Protein AF-A0A7V5YNS6-F1 (afdb_monomer_lite)

pLDDT: mean 94.98, std 5.4, range [63.78, 98.81]

Structure (mmCIF, N/CA/C/O backbone):
data_AF-A0A7V5YNS6-F1
#
_entry.id   AF-A0A7V5YNS6-F1
#
loop_
_atom_site.group_PDB
_atom_site.id
_atom_site.type_symbol
_atom_site.label_atom_id
_atom_site.label_alt_id
_atom_site.label_comp_id
_atom_site.label_asym_id
_atom_site.label_entity_id
_atom_site.label_seq_id
_atom_site.pdbx_PDB_ins_code
_atom_site.Cartn_x
_atom_site.Cartn_y
_atom_site.Cartn_z
_atom_site.occupancy
_atom_site.B_iso_or_equiv
_atom_site.auth_seq_id
_atom_site.auth_comp_id
_atom_site.auth_asym_id
_atom_site.auth_atom_id
_atom_site.pdbx_PDB_model_num
ATOM 1 N N . MET A 1 1 ? 11.627 4.889 -35.561 1.00 87.88 1 MET A N 1
ATOM 2 C CA . MET A 1 1 ? 11.974 3.465 -35.351 1.00 87.88 1 MET A CA 1
ATOM 3 C C . MET A 1 1 ? 12.149 3.116 -33.867 1.00 87.88 1 MET A C 1
ATOM 5 O O . MET A 1 1 ? 11.129 2.899 -33.231 1.00 87.88 1 MET A O 1
ATOM 9 N N . PHE A 1 2 ? 13.341 3.189 -33.247 1.00 95.69 2 PHE A N 1
ATOM 10 C CA . PHE A 1 2 ? 13.549 2.691 -31.862 1.00 95.69 2 PHE A CA 1
ATOM 11 C C . PHE A 1 2 ? 12.576 3.253 -30.805 1.00 95.69 2 PHE A C 1
ATOM 13 O O . PHE A 1 2 ? 12.028 2.520 -29.982 1.00 95.69 2 PHE A O 1
ATOM 20 N N . ARG A 1 3 ? 12.317 4.570 -30.823 1.00 97.25 3 ARG A N 1
ATOM 21 C CA . ARG A 1 3 ? 11.363 5.207 -29.896 1.00 97.25 3 ARG A CA 1
ATOM 22 C C . ARG A 1 3 ? 9.960 4.605 -30.023 1.00 97.25 3 ARG A C 1
ATOM 24 O O . ARG A 1 3 ? 9.328 4.326 -29.011 1.00 97.25 3 ARG A O 1
ATOM 31 N N . GLU A 1 4 ? 9.471 4.435 -31.246 1.00 97.06 4 GLU A N 1
ATOM 32 C CA . GLU A 1 4 ? 8.120 3.932 -31.521 1.00 97.06 4 GLU A CA 1
ATOM 33 C C . GLU A 1 4 ? 7.997 2.459 -31.150 1.00 97.06 4 GLU A C 1
ATOM 35 O O . GLU A 1 4 ? 7.010 2.078 -30.528 1.00 97.06 4 GLU A O 1
ATOM 40 N N . GLU A 1 5 ? 9.020 1.654 -31.441 1.00 97.81 5 GLU A N 1
ATOM 41 C CA . GLU A 1 5 ? 9.091 0.243 -31.047 1.00 97.81 5 GLU A CA 1
ATOM 42 C C . GLU A 1 5 ? 8.983 0.084 -29.529 1.00 97.81 5 GLU A C 1
ATOM 44 O O . GLU A 1 5 ? 8.144 -0.677 -29.045 1.00 97.81 5 GLU A O 1
ATOM 49 N N . VAL A 1 6 ? 9.752 0.873 -28.768 1.00 98.44 6 VAL A N 1
ATOM 50 C CA . VAL A 1 6 ? 9.681 0.890 -27.299 1.00 98.44 6 VAL A CA 1
ATOM 51 C C . VAL A 1 6 ? 8.279 1.259 -26.816 1.00 98.44 6 VAL A C 1
ATOM 53 O O . VAL A 1 6 ? 7.715 0.555 -25.979 1.00 98.44 6 VAL A O 1
ATOM 56 N N . LEU A 1 7 ? 7.692 2.347 -27.324 1.00 98.12 7 LEU A N 1
ATOM 57 C CA . LEU A 1 7 ? 6.370 2.797 -26.874 1.00 98.12 7 LEU A CA 1
ATOM 58 C C . LEU A 1 7 ? 5.267 1.792 -27.246 1.00 98.12 7 LEU A C 1
ATOM 60 O O . LEU A 1 7 ? 4.394 1.513 -26.421 1.00 98.12 7 LEU A O 1
ATOM 64 N N . ASN A 1 8 ? 5.324 1.211 -28.446 1.00 98.00 8 ASN A N 1
ATOM 65 C CA . ASN A 1 8 ? 4.375 0.197 -28.909 1.00 98.00 8 ASN A CA 1
ATOM 66 C C . ASN A 1 8 ? 4.503 -1.111 -28.126 1.00 98.00 8 ASN A C 1
ATOM 68 O O . ASN A 1 8 ? 3.486 -1.732 -27.820 1.00 98.00 8 ASN A O 1
ATOM 72 N N . PHE A 1 9 ? 5.719 -1.511 -27.751 1.00 98.44 9 PHE A N 1
ATOM 73 C CA . PHE A 1 9 ? 5.927 -2.661 -26.877 1.00 98.44 9 PHE A CA 1
ATOM 74 C C . PHE A 1 9 ? 5.383 -2.401 -25.467 1.00 98.44 9 PHE A C 1
ATOM 76 O O . PHE A 1 9 ? 4.620 -3.208 -24.941 1.00 98.44 9 PHE A O 1
ATOM 83 N N . VAL A 1 10 ? 5.688 -1.243 -24.869 1.00 98.25 10 VAL A N 1
ATOM 84 C CA . VAL A 1 10 ? 5.233 -0.904 -23.507 1.00 98.25 10 VAL A CA 1
ATOM 85 C C . VAL A 1 10 ? 3.706 -0.840 -23.405 1.00 98.25 10 VAL A C 1
ATOM 87 O O . VAL A 1 10 ? 3.155 -1.268 -22.391 1.00 98.25 10 VAL A O 1
ATOM 90 N N . LYS A 1 11 ? 2.998 -0.401 -24.457 1.00 98.12 11 LYS A N 1
ATOM 91 C CA . LYS A 1 11 ? 1.521 -0.460 -24.526 1.00 98.12 11 LYS A CA 1
ATOM 92 C C . LYS A 1 11 ? 0.955 -1.871 -24.324 1.00 98.12 11 LYS A C 1
ATOM 94 O O . LYS A 1 11 ? -0.161 -1.998 -23.829 1.00 98.12 11 LYS A O 1
ATOM 99 N N . LYS A 1 12 ? 1.713 -2.915 -24.676 1.00 98.06 12 LYS A N 1
ATOM 100 C CA . LYS A 1 12 ? 1.295 -4.321 -24.571 1.00 98.06 12 LYS A CA 1
ATOM 101 C C . LYS A 1 12 ? 1.525 -4.925 -23.183 1.00 98.06 12 LYS A C 1
ATOM 103 O O . LYS A 1 12 ? 1.014 -6.007 -22.919 1.00 98.06 12 LYS A O 1
ATOM 108 N N . ILE A 1 13 ? 2.268 -4.263 -22.287 1.00 98.31 13 ILE A N 1
ATOM 109 C CA . ILE A 1 13 ? 2.509 -4.782 -20.931 1.00 98.31 13 ILE A CA 1
ATOM 110 C C . ILE A 1 13 ? 1.178 -4.757 -20.167 1.00 98.31 13 ILE A C 1
ATOM 112 O O . ILE A 1 13 ? 0.628 -3.669 -19.992 1.00 98.31 13 ILE A O 1
ATOM 116 N N . PRO A 1 14 ? 0.638 -5.894 -19.695 1.00 98.12 14 PRO A N 1
ATOM 117 C CA . PRO A 1 14 ? -0.681 -5.932 -19.067 1.00 98.12 14 PRO A CA 1
ATOM 118 C C . PRO A 1 14 ? -0.686 -5.298 -17.668 1.00 98.12 14 PRO A C 1
ATOM 120 O O . PRO A 1 14 ? 0.346 -5.206 -17.001 1.00 98.12 14 PRO A O 1
ATOM 123 N N . LYS A 1 15 ? -1.873 -4.877 -17.205 1.00 97.38 15 LYS A N 1
ATOM 124 C CA . LYS A 1 15 ? -2.087 -4.420 -15.819 1.00 97.38 15 LYS A CA 1
ATOM 125 C C . LYS A 1 15 ? -1.633 -5.495 -14.832 1.00 97.38 15 LYS A C 1
ATOM 127 O O . LYS A 1 15 ? -1.853 -6.682 -15.061 1.00 97.38 15 LYS A O 1
ATOM 132 N N . GLY A 1 16 ? -1.022 -5.079 -13.727 1.00 96.50 16 GLY A N 1
ATOM 133 C CA . GLY A 1 16 ? -0.595 -6.012 -12.681 1.00 96.50 16 GLY A CA 1
ATOM 134 C C . GLY A 1 16 ? 0.722 -6.737 -12.981 1.00 96.50 16 GLY A C 1
ATOM 135 O O . GLY A 1 16 ? 1.159 -7.575 -12.190 1.00 96.50 16 GLY A O 1
ATOM 136 N N . LYS A 1 17 ? 1.363 -6.428 -14.116 1.00 97.19 17 LYS A N 1
ATOM 137 C CA . LYS A 1 17 ? 2.679 -6.938 -14.508 1.00 97.19 17 LYS A CA 1
ATOM 138 C C . LYS A 1 17 ? 3.644 -5.783 -14.717 1.00 97.19 17 LYS A C 1
ATOM 140 O O . LYS A 1 17 ? 3.254 -4.676 -15.085 1.00 97.19 17 LYS A O 1
ATOM 145 N N . VAL A 1 18 ? 4.917 -6.072 -14.496 1.00 97.75 18 VAL A N 1
ATOM 146 C CA . VAL A 1 18 ? 6.012 -5.141 -14.740 1.00 97.75 18 VAL A CA 1
ATOM 147 C C . VAL A 1 18 ? 7.099 -5.832 -15.543 1.00 97.75 18 VAL A C 1
ATOM 149 O O . VAL A 1 18 ? 7.270 -7.043 -15.433 1.00 97.75 18 VAL A O 1
ATOM 152 N N . LEU A 1 19 ? 7.827 -5.045 -16.326 1.00 97.75 19 LEU A N 1
ATOM 153 C CA . LEU A 1 19 ? 9.085 -5.447 -16.947 1.00 97.75 19 LEU A CA 1
ATOM 154 C C . LEU A 1 19 ? 10.171 -4.462 -16.542 1.00 97.75 19 LEU A C 1
ATOM 156 O O . LEU A 1 19 ? 9.908 -3.318 -16.177 1.00 97.75 19 LEU A O 1
ATOM 160 N N . THR A 1 20 ? 11.415 -4.883 -16.620 1.00 97.88 20 THR A N 1
ATOM 161 C CA . THR A 1 20 ? 12.565 -4.027 -16.392 1.00 97.88 20 THR A CA 1
ATOM 162 C C . THR A 1 20 ? 12.921 -3.265 -17.664 1.00 97.88 20 THR A C 1
ATOM 164 O O . THR A 1 20 ? 12.647 -3.709 -18.780 1.00 97.88 20 THR A O 1
ATOM 167 N N . TYR A 1 21 ? 13.618 -2.135 -17.531 1.00 97.62 21 TYR A N 1
ATOM 168 C CA . TYR A 1 21 ? 14.178 -1.440 -18.701 1.00 97.62 21 TYR A CA 1
ATOM 169 C C . TYR A 1 21 ? 15.070 -2.353 -19.563 1.00 97.62 21 TYR A C 1
ATOM 171 O O . TYR A 1 21 ? 15.147 -2.154 -20.772 1.00 97.62 21 TYR A O 1
ATOM 179 N N . LYS A 1 22 ? 15.735 -3.346 -18.952 1.00 97.50 22 LYS A N 1
ATOM 180 C CA . LYS A 1 22 ? 16.564 -4.340 -19.650 1.00 97.50 22 LYS A CA 1
ATOM 181 C C . LYS A 1 22 ? 15.716 -5.319 -20.458 1.00 97.50 22 LYS A C 1
ATOM 183 O O . LYS A 1 22 ? 16.021 -5.547 -21.621 1.00 97.50 22 LYS A O 1
ATOM 188 N N . GLU A 1 23 ? 14.643 -5.841 -19.871 1.00 98.19 23 GLU A N 1
ATOM 189 C CA . GLU A 1 23 ? 13.720 -6.754 -20.558 1.00 98.19 23 GLU A CA 1
ATOM 190 C C . GLU A 1 23 ? 13.003 -6.062 -21.716 1.00 98.19 23 GLU A C 1
ATOM 192 O O . GLU A 1 23 ? 12.918 -6.629 -22.798 1.00 98.19 23 GLU A O 1
ATOM 197 N N . VAL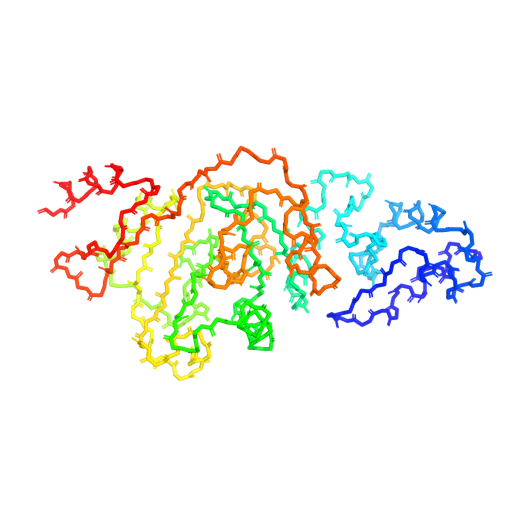 A 1 24 ? 12.570 -4.808 -21.537 1.00 98.44 24 VAL A N 1
ATOM 198 C CA . VAL A 1 24 ? 11.995 -4.018 -22.638 1.00 98.44 24 VAL A CA 1
ATOM 199 C C . VAL A 1 24 ? 13.018 -3.822 -23.756 1.00 98.44 24 VAL A C 1
ATOM 201 O O . VAL A 1 24 ? 12.683 -4.013 -24.918 1.00 98.44 24 VAL A O 1
ATOM 204 N N . ALA A 1 25 ? 14.265 -3.475 -23.421 1.00 98.38 25 ALA A N 1
ATOM 205 C CA . ALA A 1 25 ? 15.324 -3.281 -24.411 1.00 98.38 25 ALA A CA 1
ATOM 206 C C . ALA A 1 25 ? 15.629 -4.570 -25.195 1.00 98.38 25 ALA A C 1
ATOM 208 O O . ALA A 1 25 ? 15.779 -4.527 -26.414 1.00 98.38 25 ALA A O 1
ATOM 209 N N . ALA A 1 26 ? 15.678 -5.715 -24.511 1.00 98.25 26 ALA A N 1
ATOM 210 C CA . ALA A 1 26 ? 15.853 -7.019 -25.143 1.00 98.25 26 ALA A CA 1
ATOM 211 C C . ALA A 1 26 ? 14.665 -7.385 -26.047 1.00 98.25 26 ALA A C 1
ATOM 213 O O . ALA A 1 26 ? 14.874 -7.829 -27.172 1.00 98.25 26 ALA A O 1
ATOM 214 N N . ALA A 1 27 ? 13.433 -7.134 -25.598 1.00 97.88 27 ALA A N 1
ATOM 215 C CA . ALA A 1 27 ? 12.223 -7.457 -26.351 1.00 97.88 27 ALA A CA 1
ATOM 216 C C . ALA A 1 27 ? 12.053 -6.634 -27.641 1.00 97.88 27 ALA A C 1
ATOM 218 O O . ALA A 1 27 ? 11.393 -7.092 -28.568 1.00 97.88 27 ALA A O 1
ATOM 219 N N . VAL A 1 28 ? 12.665 -5.446 -27.720 1.00 97.75 28 VAL A N 1
ATOM 220 C CA . VAL A 1 28 ? 12.722 -4.632 -28.951 1.00 97.75 28 VAL A CA 1
ATOM 221 C C . VAL A 1 28 ? 14.008 -4.861 -29.761 1.00 97.75 28 VAL A C 1
ATOM 223 O O . VAL A 1 28 ? 14.386 -4.029 -30.578 1.00 97.75 28 VAL A O 1
ATOM 226 N N . GLY A 1 29 ? 14.735 -5.956 -29.512 1.00 97.50 29 GLY A N 1
ATOM 227 C CA . GLY A 1 29 ? 15.923 -6.339 -30.290 1.00 97.50 29 GLY A CA 1
ATOM 228 C C . GLY A 1 29 ? 17.198 -5.548 -29.974 1.00 97.50 29 GLY A C 1
ATOM 229 O O . GLY A 1 29 ? 18.196 -5.685 -30.672 1.00 97.50 29 GLY A O 1
ATOM 230 N N . SER A 1 30 ? 17.205 -4.733 -28.915 1.00 97.12 30 SER A N 1
ATOM 231 C CA . SER A 1 30 ? 18.333 -3.867 -28.546 1.00 97.12 30 SER A CA 1
ATOM 232 C C . SER A 1 30 ? 18.740 -4.052 -27.074 1.00 97.12 30 SER A C 1
ATOM 234 O O . SER A 1 30 ? 18.644 -3.113 -26.280 1.00 97.12 30 SER A O 1
ATOM 236 N N . PRO A 1 31 ? 19.234 -5.233 -26.655 1.00 96.06 31 PRO A N 1
ATOM 237 C CA . PRO A 1 31 ? 19.425 -5.592 -25.239 1.00 96.06 31 PRO A CA 1
ATOM 238 C C . PRO A 1 31 ? 20.361 -4.656 -24.453 1.00 96.06 31 PRO A C 1
ATOM 240 O O . PRO A 1 31 ? 20.226 -4.502 -23.237 1.00 96.06 31 PRO A O 1
ATOM 243 N N . ARG A 1 32 ? 21.294 -3.975 -25.131 1.00 97.00 32 ARG A N 1
ATOM 244 C CA . ARG A 1 32 ? 22.214 -3.001 -24.510 1.00 97.00 32 ARG A CA 1
ATOM 245 C C . ARG A 1 32 ? 21.610 -1.594 -24.359 1.00 97.00 32 ARG A C 1
ATOM 247 O O . ARG A 1 32 ? 22.192 -0.751 -23.682 1.00 97.00 32 ARG A O 1
ATOM 254 N N . ALA A 1 33 ? 20.426 -1.336 -24.918 1.00 97.44 33 ALA A N 1
ATOM 255 C CA . ALA A 1 33 ? 19.810 -0.010 -24.998 1.00 97.44 33 ALA A CA 1
ATOM 256 C C . ALA A 1 33 ? 18.896 0.351 -23.805 1.00 97.44 33 ALA A C 1
ATOM 258 O O . ALA A 1 33 ? 18.092 1.277 -23.900 1.00 97.44 33 ALA A O 1
ATOM 259 N N . TYR A 1 34 ? 19.011 -0.312 -22.648 1.00 96.62 34 TYR A N 1
ATOM 260 C CA . TYR A 1 34 ? 18.128 -0.080 -21.487 1.00 96.62 34 TYR A CA 1
ATOM 261 C C . TYR A 1 34 ? 18.148 1.368 -20.956 1.00 96.62 34 TYR A C 1
ATOM 263 O O . TYR A 1 34 ? 17.127 1.871 -20.483 1.00 96.62 34 TYR A O 1
ATOM 271 N N . ARG A 1 35 ? 19.277 2.087 -21.076 1.00 96.19 35 ARG A N 1
ATOM 272 C CA . ARG A 1 35 ? 19.341 3.530 -20.761 1.00 96.19 35 ARG A CA 1
ATOM 273 C C . ARG A 1 35 ? 18.578 4.376 -21.786 1.00 96.19 35 ARG A C 1
ATOM 275 O O . ARG A 1 35 ? 17.924 5.345 -21.406 1.00 96.19 35 ARG A O 1
ATOM 282 N N . ALA A 1 36 ? 18.623 3.997 -23.064 1.00 97.56 36 ALA A N 1
ATOM 283 C CA . ALA A 1 36 ? 17.861 4.661 -24.117 1.00 97.56 36 ALA A CA 1
ATOM 284 C C . ALA A 1 36 ? 16.353 4.420 -23.945 1.00 97.56 36 ALA A C 1
ATOM 286 O O . ALA A 1 36 ? 15.584 5.373 -24.040 1.00 97.56 36 ALA A O 1
ATOM 287 N N . VAL A 1 37 ? 15.934 3.201 -23.570 1.00 97.94 37 VAL A N 1
ATOM 288 C CA . VAL A 1 37 ? 14.544 2.908 -23.164 1.00 97.94 37 VAL A CA 1
ATOM 289 C C . VAL A 1 37 ? 14.117 3.831 -22.021 1.00 97.94 37 VAL A C 1
ATOM 291 O O . VAL A 1 37 ? 13.073 4.476 -22.106 1.00 97.94 37 VAL A O 1
ATOM 294 N N . ALA A 1 38 ? 14.934 3.959 -20.969 1.00 96.00 38 ALA A N 1
ATOM 295 C CA . ALA A 1 38 ? 14.623 4.849 -19.851 1.00 96.00 38 ALA A CA 1
ATOM 296 C C . ALA A 1 38 ? 14.449 6.313 -20.298 1.00 96.00 38 ALA A C 1
ATOM 298 O O . ALA A 1 38 ? 13.497 6.966 -19.869 1.00 96.00 38 ALA A O 1
ATOM 299 N N . ARG A 1 39 ? 15.305 6.813 -21.204 1.00 96.38 39 ARG A N 1
ATOM 300 C CA . ARG A 1 39 ? 15.188 8.163 -21.786 1.00 96.38 39 ARG A CA 1
ATOM 301 C C . ARG A 1 39 ? 13.916 8.329 -22.622 1.00 96.38 39 ARG A C 1
ATOM 303 O O . ARG A 1 39 ? 13.234 9.340 -22.470 1.00 96.38 39 ARG A O 1
ATOM 310 N N . VAL A 1 40 ? 13.569 7.342 -23.453 1.00 97.25 40 VAL A N 1
ATOM 311 C CA . VAL A 1 40 ? 12.325 7.341 -24.244 1.00 97.25 40 VAL A CA 1
ATOM 312 C C . VAL A 1 40 ? 11.108 7.466 -23.329 1.00 97.25 40 VAL A C 1
ATOM 314 O O . VAL A 1 40 ? 10.265 8.336 -23.546 1.00 97.25 40 VAL A O 1
ATOM 317 N N . LEU A 1 41 ? 11.038 6.649 -22.273 1.00 96.56 41 LEU A N 1
ATOM 318 C CA . LEU A 1 41 ? 9.905 6.655 -21.342 1.00 96.56 41 LEU A CA 1
ATOM 319 C C . LEU A 1 41 ? 9.867 7.912 -20.464 1.00 96.56 41 LEU A C 1
ATOM 321 O O . LEU A 1 41 ? 8.780 8.383 -20.134 1.00 96.56 41 LEU A O 1
ATOM 325 N N . ALA A 1 42 ? 11.023 8.485 -20.119 1.00 95.06 42 ALA A N 1
ATOM 326 C CA . ALA A 1 42 ? 11.114 9.745 -19.380 1.00 95.06 42 ALA A CA 1
ATOM 327 C C . ALA A 1 42 ? 10.569 10.942 -20.180 1.00 95.06 42 ALA A C 1
ATOM 329 O O . ALA A 1 42 ? 9.991 11.853 -19.597 1.00 95.06 42 ALA A O 1
ATOM 330 N N . GLN A 1 43 ? 10.728 10.925 -21.505 1.00 94.44 43 GLN A N 1
ATOM 331 C CA . GLN A 1 43 ? 10.262 11.976 -22.418 1.00 94.44 43 GLN A CA 1
ATOM 332 C C . GLN A 1 43 ? 8.873 11.695 -23.011 1.00 94.44 43 GLN A C 1
ATOM 334 O O . GLN A 1 43 ? 8.410 12.439 -23.881 1.00 94.44 43 GLN A O 1
ATOM 339 N N . ASN A 1 44 ? 8.224 10.596 -22.623 1.00 93.88 44 ASN A N 1
ATOM 340 C CA . ASN A 1 44 ? 6.915 10.248 -23.148 1.00 93.88 44 ASN A CA 1
ATOM 341 C C . ASN A 1 44 ? 5.811 11.065 -22.460 1.00 93.88 44 ASN A C 1
ATOM 343 O O . ASN A 1 44 ? 5.686 11.042 -21.237 1.00 93.88 44 ASN A O 1
ATOM 347 N N . LYS A 1 45 ? 4.984 11.737 -23.268 1.00 91.81 45 LYS A N 1
ATOM 348 C CA . LYS A 1 45 ? 3.805 12.493 -22.817 1.00 91.81 45 LYS A CA 1
ATOM 349 C C . LYS A 1 45 ? 2.483 11.760 -23.089 1.00 91.81 45 LYS A C 1
ATOM 351 O O . LYS A 1 45 ? 1.456 12.170 -22.560 1.00 91.81 45 LYS A O 1
ATOM 356 N N . ASP A 1 46 ? 2.495 10.680 -23.877 1.00 93.94 46 ASP A N 1
ATOM 357 C CA . ASP A 1 46 ? 1.289 9.901 -24.176 1.00 93.94 46 ASP A CA 1
ATOM 358 C C . ASP A 1 46 ? 0.887 9.045 -22.967 1.00 93.94 46 ASP A C 1
ATOM 360 O O . ASP A 1 46 ? 1.538 8.043 -22.659 1.00 93.94 46 ASP A O 1
ATOM 364 N N . LEU A 1 47 ? -0.204 9.431 -22.299 1.00 89.69 47 LEU A N 1
ATOM 365 C CA . LEU A 1 47 ? -0.738 8.749 -21.115 1.00 89.69 47 LEU A CA 1
ATOM 366 C C . LEU A 1 47 ? -1.288 7.345 -21.409 1.00 89.69 47 LEU A C 1
ATOM 368 O O . LEU A 1 47 ? -1.472 6.560 -20.480 1.00 89.69 47 LEU A O 1
ATOM 372 N N . ARG A 1 48 ? -1.527 6.999 -22.682 1.00 93.81 48 ARG A N 1
ATOM 373 C CA . ARG A 1 48 ? -1.955 5.648 -23.088 1.00 93.81 48 ARG A CA 1
ATOM 374 C C . ARG A 1 48 ? -0.815 4.637 -23.001 1.00 93.81 48 ARG A C 1
ATOM 376 O O . ARG A 1 48 ? -1.067 3.436 -22.971 1.00 93.81 48 ARG A O 1
ATOM 383 N N . VAL A 1 49 ? 0.436 5.102 -22.976 1.00 97.19 49 VAL A N 1
ATOM 384 C CA . VAL A 1 49 ? 1.606 4.244 -22.770 1.00 97.19 49 VAL A CA 1
ATOM 385 C C . VAL A 1 49 ? 1.814 4.070 -21.259 1.00 97.19 49 VAL A C 1
ATOM 387 O O . VAL A 1 49 ? 2.123 5.048 -20.573 1.00 97.19 49 VAL A O 1
ATOM 390 N N . PRO A 1 50 ? 1.693 2.850 -20.707 1.00 97.38 50 PRO A N 1
ATOM 391 C CA . PRO A 1 50 ? 1.789 2.606 -19.270 1.00 97.38 50 PRO A CA 1
ATOM 392 C C . PRO A 1 50 ? 3.252 2.582 -18.794 1.00 97.38 50 PRO A C 1
ATOM 394 O O . PRO A 1 50 ? 3.760 1.568 -18.315 1.00 97.38 50 PRO A O 1
ATOM 397 N N . CYS A 1 51 ? 3.956 3.714 -18.911 1.00 97.12 51 CYS A N 1
ATOM 398 C CA . CYS A 1 51 ? 5.373 3.841 -18.547 1.00 97.12 51 CYS A CA 1
ATOM 399 C C . CYS A 1 51 ? 5.657 3.459 -17.082 1.00 97.12 51 CYS A C 1
ATOM 401 O O . CYS A 1 51 ? 6.793 3.125 -16.737 1.00 97.12 51 CYS A O 1
ATOM 403 N N . HIS A 1 52 ? 4.649 3.515 -16.201 1.00 97.56 52 HIS A N 1
ATOM 404 C CA . HIS A 1 52 ? 4.777 3.105 -14.803 1.00 97.56 52 HIS A CA 1
ATOM 405 C C . HIS A 1 52 ? 5.055 1.605 -14.641 1.00 97.56 52 HIS A C 1
ATOM 407 O O . HIS A 1 52 ? 5.678 1.233 -13.652 1.00 97.56 52 HIS A O 1
ATOM 413 N N . ARG A 1 53 ? 4.694 0.765 -15.623 1.00 98.12 53 ARG A N 1
ATOM 414 C CA . ARG A 1 53 ? 4.935 -0.691 -15.610 1.00 98.12 53 ARG A CA 1
ATOM 415 C C . ARG A 1 53 ? 6.369 -1.093 -15.964 1.00 98.12 53 ARG A C 1
ATOM 417 O O . ARG A 1 53 ? 6.700 -2.271 -15.890 1.00 98.12 53 ARG A O 1
ATOM 424 N N . VAL A 1 54 ? 7.232 -0.143 -16.334 1.00 97.88 54 VAL A N 1
ATOM 425 C CA . VAL A 1 54 ? 8.649 -0.417 -16.616 1.00 97.88 54 VAL A CA 1
ATOM 426 C C . VAL A 1 54 ? 9.514 0.026 -15.442 1.00 97.88 54 VAL A C 1
ATOM 428 O O . VAL A 1 54 ? 9.573 1.216 -15.143 1.00 97.88 54 VAL A O 1
ATOM 431 N N . VAL A 1 55 ? 10.192 -0.895 -14.763 1.00 97.25 55 VAL A N 1
ATOM 432 C CA . VAL A 1 55 ? 10.939 -0.643 -13.515 1.00 97.25 55 VAL A CA 1
ATOM 433 C C . VAL A 1 55 ? 12.436 -0.936 -13.663 1.00 97.25 55 VAL A C 1
ATOM 435 O O . VAL A 1 55 ? 12.916 -1.368 -14.712 1.00 97.25 55 VAL A O 1
ATOM 438 N N . ARG A 1 56 ? 13.228 -0.652 -12.626 1.00 96.69 56 ARG A N 1
ATOM 439 C CA . ARG A 1 56 ? 14.644 -1.043 -12.603 1.00 96.69 56 ARG A CA 1
ATOM 440 C C . ARG A 1 56 ? 14.786 -2.542 -12.338 1.00 96.69 56 ARG A C 1
ATOM 442 O O . ARG A 1 56 ? 13.932 -3.147 -11.702 1.00 96.69 56 ARG A O 1
ATOM 449 N N . SER A 1 57 ? 15.904 -3.125 -12.771 1.00 95.94 57 SER A N 1
ATOM 450 C CA . SER A 1 57 ? 16.205 -4.549 -12.551 1.00 95.94 57 SER A CA 1
ATOM 451 C C . SER A 1 57 ? 16.514 -4.917 -11.098 1.00 95.94 57 SER A C 1
ATOM 453 O O . SER A 1 57 ? 16.593 -6.092 -10.779 1.00 95.94 57 SER A O 1
ATOM 455 N N . ASP A 1 58 ? 16.710 -3.931 -10.223 1.00 95.00 58 ASP A N 1
ATOM 456 C CA . ASP A 1 58 ? 16.866 -4.107 -8.774 1.00 95.00 58 ASP A CA 1
ATOM 457 C C . ASP A 1 58 ? 15.548 -3.884 -8.006 1.00 95.00 58 ASP A C 1
ATOM 459 O O . ASP A 1 58 ? 15.577 -3.675 -6.787 1.00 95.00 58 ASP A O 1
ATOM 463 N N . PHE A 1 59 ? 14.420 -3.878 -8.732 1.00 95.25 59 PHE A N 1
ATOM 464 C CA . PHE A 1 59 ? 13.044 -3.678 -8.258 1.00 95.25 59 PHE A CA 1
ATOM 465 C C . PHE A 1 59 ? 12.778 -2.327 -7.583 1.00 95.25 59 PHE A C 1
ATOM 467 O O . PHE A 1 59 ? 11.703 -2.107 -7.022 1.00 95.25 59 PHE A O 1
ATOM 474 N N . LEU A 1 60 ? 13.727 -1.390 -7.671 1.00 95.75 60 LEU A N 1
ATOM 475 C CA . LEU A 1 60 ? 13.529 -0.026 -7.207 1.00 95.75 60 LEU A CA 1
ATOM 476 C C . LEU A 1 60 ? 12.644 0.741 -8.200 1.00 95.75 60 LEU A C 1
ATOM 478 O O . LEU A 1 60 ? 12.895 0.782 -9.413 1.00 95.75 60 LEU A O 1
ATOM 482 N N . ILE A 1 61 ? 11.618 1.395 -7.672 1.00 96.19 61 ILE A N 1
ATOM 483 C CA . ILE A 1 61 ? 10.763 2.310 -8.415 1.00 96.19 61 ILE A CA 1
ATOM 484 C C . ILE A 1 61 ? 11.533 3.619 -8.593 1.00 96.19 61 ILE A C 1
ATOM 486 O O . ILE A 1 61 ? 11.701 4.404 -7.667 1.00 96.19 61 ILE A O 1
ATOM 490 N N . ALA A 1 62 ? 12.042 3.827 -9.805 1.00 89.88 62 ALA A N 1
ATOM 491 C CA . ALA A 1 62 ? 12.724 5.058 -10.191 1.00 89.88 62 ALA A CA 1
ATOM 492 C C . ALA A 1 62 ? 11.739 6.165 -10.598 1.00 89.88 62 ALA A C 1
ATOM 494 O O . ALA A 1 62 ? 10.522 5.978 -10.574 1.00 89.88 62 ALA A O 1
ATOM 495 N N . GLY A 1 63 ? 12.295 7.291 -11.054 1.00 91.81 63 GLY A N 1
ATOM 496 C CA . GLY A 1 63 ? 11.538 8.443 -11.532 1.00 91.81 63 GLY A CA 1
ATOM 497 C C . GLY A 1 63 ? 10.462 8.131 -12.578 1.00 91.81 63 GLY A C 1
ATOM 498 O O . GLY A 1 63 ? 10.462 7.099 -13.262 1.00 91.81 63 GLY A O 1
ATOM 499 N N . TYR A 1 64 ? 9.540 9.076 -12.702 1.00 93.69 64 TYR A N 1
ATOM 500 C CA . TYR A 1 64 ? 8.356 8.993 -13.540 1.00 93.69 64 TYR A CA 1
ATOM 501 C C . TYR A 1 64 ? 8.113 10.321 -14.254 1.00 93.69 64 TYR A C 1
ATOM 503 O O . TYR A 1 64 ? 8.412 11.378 -13.707 1.00 93.69 64 TYR A O 1
ATOM 511 N N . LYS A 1 65 ? 7.608 10.268 -15.495 1.00 90.38 65 LYS A N 1
ATOM 512 C CA . LYS A 1 65 ? 7.347 11.459 -16.330 1.00 90.38 65 LYS A CA 1
ATOM 513 C C . LYS A 1 65 ? 8.528 12.451 -16.370 1.00 90.38 65 LYS A C 1
ATOM 515 O O . LYS A 1 65 ? 8.341 13.659 -16.303 1.00 90.38 65 LYS A O 1
ATOM 520 N N . GLY A 1 66 ? 9.755 11.928 -16.413 1.00 88.94 66 GLY A N 1
ATOM 521 C CA . GLY A 1 66 ? 10.976 12.735 -16.479 1.00 88.94 66 GLY A CA 1
ATOM 522 C C . GLY A 1 66 ? 11.500 13.276 -15.146 1.00 88.94 66 GLY A C 1
ATOM 523 O O . GLY A 1 66 ? 12.572 13.871 -15.144 1.00 88.94 66 GLY A O 1
ATOM 524 N N . SER A 1 67 ? 10.826 13.031 -14.016 1.00 92.19 67 SER A N 1
ATOM 525 C CA . SER A 1 67 ? 11.255 13.510 -12.694 1.00 92.19 67 SER A CA 1
ATOM 526 C C . SER A 1 67 ? 11.439 12.374 -11.686 1.00 92.19 67 SER A C 1
ATOM 528 O O . SER A 1 67 ? 10.622 11.454 -11.600 1.00 92.19 67 SER A O 1
ATOM 530 N N . ARG A 1 68 ? 12.517 12.434 -10.892 1.00 90.31 68 ARG A N 1
ATOM 531 C CA . ARG A 1 68 ? 12.748 11.497 -9.776 1.00 90.31 68 ARG A CA 1
ATOM 532 C C . ARG A 1 68 ? 11.733 11.694 -8.648 1.00 90.31 68 ARG A C 1
ATOM 534 O O . ARG A 1 68 ? 11.256 10.702 -8.109 1.00 90.31 68 ARG A O 1
ATOM 541 N N . GLU A 1 69 ? 11.304 12.933 -8.417 1.00 91.00 69 GLU A N 1
ATOM 542 C CA . GLU A 1 69 ? 10.315 13.308 -7.394 1.00 91.00 69 GLU A CA 1
ATOM 543 C C . GLU A 1 69 ? 8.925 12.703 -7.629 1.00 91.00 69 GLU A C 1
ATOM 545 O O . GLU A 1 69 ? 8.092 12.684 -6.731 1.00 91.00 69 GLU A O 1
ATOM 550 N N . LEU A 1 70 ? 8.651 12.190 -8.833 1.00 93.88 70 LEU A N 1
ATOM 551 C CA . LEU A 1 70 ? 7.370 11.570 -9.180 1.00 93.88 70 LEU A CA 1
ATOM 552 C C . LEU A 1 70 ? 7.390 10.037 -9.068 1.00 93.88 70 LEU A C 1
ATOM 554 O O . LEU A 1 70 ? 6.432 9.379 -9.483 1.00 93.88 70 LEU A O 1
ATOM 558 N N . ALA A 1 71 ? 8.447 9.445 -8.499 1.00 95.12 71 ALA A N 1
ATOM 559 C CA . ALA A 1 71 ? 8.519 8.001 -8.255 1.00 95.12 71 ALA A CA 1
ATOM 560 C C . ALA A 1 71 ? 7.326 7.486 -7.424 1.00 95.12 71 ALA A C 1
ATOM 562 O O . ALA A 1 71 ? 6.799 6.406 -7.702 1.00 95.12 71 ALA A O 1
ATOM 563 N N . TRP A 1 72 ? 6.822 8.285 -6.477 1.00 95.31 72 TRP A N 1
ATOM 564 C CA . TRP A 1 72 ? 5.639 7.937 -5.684 1.00 95.31 72 TRP A CA 1
ATOM 565 C C . TRP A 1 72 ? 4.360 7.807 -6.522 1.00 95.31 72 TRP A C 1
ATOM 567 O O . TRP A 1 72 ? 3.551 6.920 -6.263 1.00 95.31 72 TRP A O 1
ATOM 577 N N . GLN A 1 73 ? 4.181 8.621 -7.570 1.00 96.38 73 GLN A N 1
ATOM 578 C CA . GLN A 1 73 ? 3.017 8.502 -8.461 1.00 96.38 73 GLN A CA 1
ATOM 579 C C . GLN A 1 73 ? 3.061 7.187 -9.233 1.00 96.38 73 GLN A C 1
ATOM 581 O O . GLN A 1 73 ? 2.045 6.517 -9.410 1.00 96.38 73 GLN A O 1
ATOM 586 N N . LYS A 1 74 ? 4.258 6.795 -9.676 1.00 97.19 74 LYS A N 1
ATOM 587 C CA . LYS A 1 74 ? 4.481 5.503 -10.322 1.00 97.19 74 LYS A CA 1
ATOM 588 C C . LYS A 1 74 ? 4.171 4.349 -9.375 1.00 97.19 74 LYS A C 1
ATOM 590 O O . LYS A 1 74 ? 3.482 3.418 -9.784 1.00 97.19 74 LYS A O 1
ATOM 595 N N . ALA A 1 75 ? 4.605 4.434 -8.118 1.00 97.81 75 ALA A N 1
ATOM 596 C CA . ALA A 1 75 ? 4.251 3.455 -7.097 1.00 97.81 75 ALA A CA 1
ATOM 597 C C . ALA A 1 75 ? 2.739 3.390 -6.847 1.00 97.81 75 ALA A C 1
ATOM 599 O O . ALA A 1 75 ? 2.189 2.293 -6.811 1.00 97.81 75 ALA A O 1
ATOM 600 N N . ALA A 1 76 ? 2.050 4.531 -6.770 1.00 98.31 76 ALA A N 1
ATOM 601 C CA . ALA A 1 76 ? 0.600 4.576 -6.598 1.00 98.31 76 ALA A CA 1
ATOM 602 C C . ALA A 1 76 ? -0.146 3.850 -7.730 1.00 98.31 76 ALA A C 1
ATOM 604 O O . ALA A 1 76 ? -1.057 3.063 -7.480 1.00 98.31 76 ALA A O 1
ATOM 605 N N . LEU A 1 77 ? 0.264 4.073 -8.984 1.00 98.25 77 LEU A N 1
ATOM 606 C CA . LEU A 1 77 ? -0.327 3.397 -10.142 1.00 98.25 77 LEU A CA 1
ATOM 607 C C . LEU A 1 77 ? -0.063 1.884 -10.119 1.00 98.25 77 LEU A C 1
ATOM 609 O O . LEU A 1 77 ? -0.950 1.104 -10.454 1.00 98.25 77 LEU A O 1
ATOM 613 N N . LEU A 1 78 ? 1.129 1.460 -9.689 1.00 98.62 78 LEU A N 1
ATOM 614 C CA . LEU A 1 78 ? 1.461 0.041 -9.526 1.00 98.62 78 LEU A CA 1
ATOM 615 C C . LEU A 1 78 ? 0.644 -0.605 -8.396 1.00 98.62 78 LEU A C 1
ATOM 617 O O . LEU A 1 78 ? 0.103 -1.692 -8.583 1.00 98.62 78 LEU A O 1
ATOM 621 N N . LEU A 1 79 ? 0.477 0.079 -7.261 1.00 98.69 79 LEU A N 1
ATOM 622 C CA . LEU A 1 79 ? -0.381 -0.360 -6.155 1.00 98.69 79 LEU A CA 1
ATOM 623 C C . LEU A 1 79 ? -1.841 -0.513 -6.597 1.00 98.69 79 LEU A C 1
ATOM 625 O O . LEU A 1 79 ? -2.467 -1.532 -6.297 1.00 98.69 79 LEU A O 1
ATOM 629 N N . LYS A 1 80 ? -2.356 0.450 -7.373 1.00 98.44 80 LYS A N 1
ATOM 630 C CA . LYS A 1 80 ? -3.704 0.404 -7.965 1.00 98.44 80 LYS A CA 1
ATOM 631 C C . LYS A 1 80 ? -3.895 -0.796 -8.888 1.00 98.44 80 LYS A C 1
ATOM 633 O O . LYS A 1 80 ? -4.969 -1.386 -8.940 1.00 98.44 80 LYS A O 1
ATOM 638 N N . GLU A 1 81 ? -2.843 -1.181 -9.603 1.00 98.38 81 GLU A N 1
ATOM 639 C CA . GLU A 1 81 ? -2.823 -2.377 -10.448 1.00 98.38 81 GLU A CA 1
ATOM 640 C C . GLU A 1 81 ? -2.576 -3.679 -9.667 1.00 98.38 81 GLU A C 1
ATOM 642 O O . GLU A 1 81 ? -2.488 -4.754 -10.260 1.00 98.38 81 GLU A O 1
ATOM 647 N N . GLY A 1 82 ? -2.494 -3.605 -8.336 1.00 98.31 82 GLY A N 1
ATOM 648 C CA . GLY A 1 82 ? -2.345 -4.751 -7.452 1.00 98.31 82 GLY A CA 1
ATOM 649 C C . GLY A 1 82 ? -0.906 -5.233 -7.288 1.00 98.31 82 GLY A C 1
ATOM 650 O O . GLY A 1 82 ? -0.702 -6.370 -6.876 1.00 98.31 82 GLY A O 1
ATOM 651 N N . LEU A 1 83 ? 0.111 -4.438 -7.613 1.00 98.62 83 LEU A N 1
ATOM 652 C CA . LEU A 1 83 ? 1.487 -4.774 -7.242 1.00 98.62 83 LEU A CA 1
ATOM 653 C C . LEU A 1 83 ? 1.707 -4.478 -5.755 1.00 98.62 83 LEU A C 1
ATOM 655 O O . LEU A 1 83 ? 0.988 -3.687 -5.148 1.00 98.62 83 LEU A O 1
ATOM 659 N N . LEU A 1 84 ? 2.714 -5.128 -5.177 1.00 98.69 84 LEU A N 1
ATOM 660 C CA . LEU A 1 84 ? 3.144 -4.895 -3.804 1.00 98.69 84 LEU A CA 1
ATOM 661 C C . LEU A 1 84 ? 4.342 -3.955 -3.789 1.00 98.69 84 LEU A C 1
ATOM 663 O O . LEU A 1 84 ? 5.277 -4.140 -4.573 1.00 98.69 84 LEU A O 1
ATOM 667 N N . VAL A 1 85 ? 4.318 -2.973 -2.893 1.00 98.38 85 VAL A N 1
ATOM 668 C CA . VAL A 1 85 ? 5.388 -1.980 -2.764 1.00 98.38 85 VAL A CA 1
ATOM 669 C C . VAL A 1 85 ? 5.803 -1.870 -1.308 1.00 98.38 85 VAL A C 1
ATOM 671 O O . VAL A 1 85 ? 4.972 -1.607 -0.448 1.00 98.38 85 VAL A O 1
ATOM 674 N N . VAL A 1 86 ? 7.090 -2.030 -1.025 1.00 97.25 86 VAL A N 1
ATOM 675 C CA . VAL A 1 86 ? 7.661 -1.592 0.248 1.00 97.25 86 VAL A CA 1
ATOM 676 C C . VAL A 1 86 ? 7.994 -0.111 0.147 1.00 97.25 86 VAL A C 1
ATOM 678 O O . VAL A 1 86 ? 8.725 0.293 -0.759 1.00 97.25 86 VAL A O 1
ATOM 681 N N . ALA A 1 87 ? 7.469 0.681 1.076 1.00 93.88 87 ALA A N 1
ATOM 682 C CA . ALA A 1 87 ? 7.733 2.112 1.177 1.00 93.88 87 ALA A CA 1
ATOM 683 C C . ALA A 1 87 ? 7.740 2.557 2.645 1.00 93.88 87 ALA A C 1
ATOM 685 O O . ALA A 1 87 ? 7.131 1.909 3.504 1.00 93.88 87 ALA A O 1
ATOM 686 N N . ASP A 1 88 ? 8.399 3.678 2.926 1.00 89.88 88 ASP A N 1
ATOM 687 C CA . ASP A 1 88 ? 8.262 4.348 4.218 1.00 89.88 88 ASP A CA 1
ATOM 688 C C . ASP A 1 88 ? 6.805 4.803 4.425 1.00 89.88 88 ASP A C 1
ATOM 690 O O . ASP A 1 88 ? 6.104 5.160 3.473 1.00 89.88 88 ASP A O 1
ATOM 694 N N . THR A 1 89 ? 6.343 4.786 5.677 1.00 88.31 89 THR A N 1
ATOM 695 C CA . THR A 1 89 ? 5.071 5.413 6.069 1.00 88.31 89 THR A CA 1
ATOM 696 C C . THR A 1 89 ? 5.329 6.549 7.054 1.00 88.31 89 THR A C 1
ATOM 698 O O . THR A 1 89 ? 6.472 6.838 7.391 1.00 88.31 89 THR A O 1
ATOM 701 N N . ASP A 1 90 ? 4.274 7.179 7.563 1.00 85.19 90 ASP A N 1
ATOM 702 C CA . ASP A 1 90 ? 4.367 8.099 8.699 1.00 85.19 90 ASP A CA 1
ATOM 703 C C . ASP A 1 90 ? 4.647 7.388 10.039 1.00 85.19 90 ASP A C 1
ATOM 705 O O . ASP A 1 90 ? 4.740 8.047 11.068 1.00 85.19 90 ASP A O 1
ATOM 709 N N . THR A 1 91 ? 4.783 6.058 10.036 1.00 87.50 91 THR A N 1
ATOM 710 C CA . THR A 1 91 ? 5.197 5.220 11.173 1.00 87.50 91 THR A CA 1
ATOM 711 C C . THR A 1 91 ? 6.377 4.329 10.748 1.00 87.50 91 THR A C 1
ATOM 713 O O . THR A 1 91 ? 7.368 4.821 10.218 1.00 87.50 91 THR A O 1
ATOM 716 N N . LEU A 1 92 ? 6.250 3.008 10.884 1.00 88.69 92 LEU A N 1
ATOM 717 C CA . LEU A 1 92 ? 7.217 2.036 10.380 1.00 88.69 92 LEU A CA 1
ATOM 718 C C . LEU A 1 92 ? 7.098 1.841 8.856 1.00 88.69 92 LEU A C 1
ATOM 720 O O . LEU A 1 92 ? 5.993 1.973 8.314 1.00 88.69 92 LEU A O 1
ATOM 724 N N . PRO A 1 93 ? 8.176 1.441 8.158 1.00 90.81 93 PRO A N 1
ATOM 725 C CA . PRO A 1 93 ? 8.094 1.016 6.765 1.00 90.81 93 PRO A CA 1
ATOM 726 C C . PRO A 1 93 ? 7.054 -0.090 6.567 1.00 90.81 93 PRO A C 1
ATOM 728 O O . PRO A 1 93 ? 6.972 -1.046 7.348 1.00 90.81 93 PRO A O 1
ATOM 731 N N . GLY A 1 94 ? 6.240 0.055 5.524 1.00 93.94 94 GLY A N 1
ATOM 732 C CA . GLY A 1 94 ? 5.086 -0.797 5.258 1.00 93.94 94 GLY A CA 1
ATOM 733 C C . GLY A 1 94 ? 5.253 -1.632 3.994 1.00 93.94 94 GLY A C 1
ATOM 734 O O . GLY A 1 94 ? 5.815 -1.168 3.004 1.00 93.94 94 GLY A O 1
ATOM 735 N N . LEU A 1 95 ? 4.727 -2.859 4.012 1.00 97.44 95 LEU A N 1
ATOM 736 C CA . LEU A 1 95 ? 4.447 -3.625 2.799 1.00 97.44 95 LEU A CA 1
ATOM 737 C C . LEU A 1 95 ? 3.048 -3.245 2.310 1.00 97.44 95 LEU A C 1
ATOM 739 O O . LEU A 1 95 ? 2.048 -3.730 2.835 1.00 97.44 95 LEU A O 1
ATOM 743 N N . LEU A 1 96 ? 2.994 -2.359 1.325 1.00 98.25 96 LEU A N 1
ATOM 744 C CA . LEU A 1 96 ? 1.769 -1.761 0.818 1.00 98.25 96 LEU A CA 1
ATOM 745 C C . LEU A 1 96 ? 1.162 -2.597 -0.310 1.00 98.25 96 LEU A C 1
ATOM 747 O O . LEU A 1 96 ? 1.867 -3.123 -1.177 1.00 98.25 96 LEU A O 1
ATOM 751 N N . GLY A 1 97 ? -0.165 -2.653 -0.334 1.00 98.62 97 GLY A N 1
ATOM 752 C CA . GLY A 1 97 ? -0.946 -3.190 -1.443 1.00 98.62 97 GLY A CA 1
ATOM 753 C C . GLY A 1 97 ? -2.389 -2.706 -1.378 1.00 98.62 97 GLY A C 1
ATOM 754 O O . GLY A 1 97 ? -2.872 -2.341 -0.311 1.00 98.62 97 GLY A O 1
ATOM 755 N N . SER A 1 98 ? -3.085 -2.695 -2.515 1.00 98.56 98 SER A N 1
ATOM 756 C CA . SER A 1 98 ? -4.502 -2.314 -2.567 1.00 98.56 98 SER A CA 1
ATOM 757 C C . SER A 1 98 ? -5.356 -3.160 -1.613 1.00 98.56 98 SER A C 1
ATOM 759 O O . SER A 1 98 ? -5.368 -4.391 -1.711 1.00 98.56 98 SER A O 1
ATOM 761 N N . ALA A 1 99 ? -6.092 -2.494 -0.719 1.00 98.69 99 ALA A N 1
ATOM 762 C CA . ALA A 1 99 ? -7.036 -3.129 0.201 1.00 98.69 99 ALA A CA 1
ATOM 763 C C . ALA A 1 99 ? -8.283 -3.661 -0.524 1.00 98.69 99 ALA A C 1
ATOM 765 O O . ALA A 1 99 ? -8.864 -4.664 -0.118 1.00 98.69 99 ALA A O 1
ATOM 766 N N . LEU A 1 100 ? -8.664 -3.028 -1.635 1.00 97.81 100 LEU A N 1
ATOM 767 C CA . LEU A 1 100 ? -9.843 -3.389 -2.430 1.00 97.81 100 LEU A CA 1
ATOM 768 C C . LEU A 1 100 ? -9.585 -4.548 -3.410 1.00 97.81 100 LEU A C 1
ATOM 770 O O . LEU A 1 100 ? -10.468 -4.921 -4.176 1.00 97.81 100 LEU A O 1
ATOM 774 N N . ASN A 1 101 ? -8.378 -5.125 -3.406 1.00 98.12 101 ASN A N 1
ATOM 775 C CA . ASN A 1 101 ? -8.020 -6.264 -4.245 1.00 98.12 101 ASN A CA 1
ATOM 776 C C . ASN A 1 101 ? -7.746 -7.510 -3.376 1.00 98.12 101 ASN A C 1
ATOM 778 O O . ASN A 1 101 ? -6.657 -7.620 -2.798 1.00 98.12 101 ASN A O 1
ATOM 782 N N . PRO A 1 102 ? -8.678 -8.484 -3.322 1.00 98.31 102 PRO A N 1
ATOM 783 C CA . PRO A 1 102 ? -8.512 -9.704 -2.529 1.00 98.31 102 PRO A CA 1
ATOM 784 C C . PRO A 1 102 ? -7.240 -10.494 -2.862 1.00 98.31 102 PRO A C 1
ATOM 786 O O . PRO A 1 102 ? -6.559 -10.984 -1.961 1.00 98.31 102 PRO A O 1
ATOM 789 N N . GLY A 1 103 ? -6.856 -10.568 -4.142 1.00 98.25 103 GLY A N 1
ATOM 790 C CA . GLY A 1 103 ? -5.636 -11.257 -4.574 1.00 98.25 103 GLY A CA 1
ATOM 791 C C . GLY A 1 103 ? -4.351 -10.556 -4.118 1.00 98.25 103 GLY A C 1
ATOM 792 O O . GLY A 1 103 ? -3.336 -11.200 -3.843 1.00 98.25 103 GLY A O 1
ATOM 793 N N . THR A 1 104 ? -4.367 -9.229 -3.996 1.00 98.50 104 THR A N 1
ATOM 794 C CA . THR A 1 104 ? -3.266 -8.454 -3.400 1.00 98.50 104 THR A CA 1
ATOM 795 C C . THR A 1 104 ? -3.160 -8.713 -1.903 1.00 98.50 104 THR A C 1
ATOM 797 O O . THR A 1 104 ? -2.074 -9.037 -1.421 1.00 98.50 104 THR A O 1
ATOM 800 N N . VAL A 1 105 ? -4.284 -8.668 -1.185 1.00 98.62 105 VAL A N 1
ATOM 801 C CA . VAL A 1 105 ? -4.337 -8.962 0.254 1.00 98.62 105 VAL A CA 1
ATOM 802 C C . VAL A 1 105 ? -3.844 -10.382 0.540 1.00 98.62 105 VAL A C 1
ATOM 804 O O . VAL A 1 105 ? -2.952 -10.563 1.370 1.00 98.62 105 VAL A O 1
ATOM 807 N N . ALA A 1 106 ? -4.329 -11.383 -0.200 1.00 98.44 106 ALA A N 1
ATOM 808 C CA . ALA A 1 106 ? -3.903 -12.775 -0.054 1.00 98.44 106 ALA A CA 1
ATOM 809 C C . ALA A 1 106 ? -2.389 -12.957 -0.265 1.00 98.44 106 ALA A C 1
ATOM 811 O O . ALA A 1 106 ? -1.731 -13.669 0.499 1.00 98.44 106 ALA A O 1
ATOM 812 N N . ARG A 1 107 ? -1.802 -12.266 -1.256 1.00 98.19 107 ARG A N 1
ATOM 813 C CA . ARG A 1 107 ? -0.347 -12.285 -1.480 1.00 98.19 107 ARG A CA 1
ATOM 814 C C . ARG A 1 107 ? 0.430 -11.691 -0.310 1.00 98.19 107 ARG A C 1
ATOM 816 O O . ARG A 1 107 ? 1.465 -12.250 0.038 1.00 98.19 107 ARG A O 1
ATOM 823 N N . ILE A 1 108 ? -0.064 -10.626 0.325 1.00 98.38 108 ILE A N 1
ATOM 824 C CA . ILE A 1 108 ? 0.575 -10.053 1.522 1.00 98.38 108 ILE A CA 1
ATOM 825 C C . ILE A 1 108 ? 0.550 -11.052 2.682 1.00 98.38 108 ILE A C 1
ATOM 827 O O . ILE A 1 108 ? 1.582 -11.245 3.326 1.00 98.38 108 ILE A O 1
ATOM 831 N N . TYR A 1 109 ? -0.580 -11.729 2.926 1.00 98.06 109 TYR A N 1
ATOM 832 C CA . TYR A 1 109 ? -0.650 -12.769 3.961 1.00 98.06 109 TYR A CA 1
ATOM 833 C C . TYR A 1 109 ? 0.362 -13.887 3.706 1.00 98.06 109 TYR A C 1
ATOM 835 O O . TYR A 1 109 ? 1.140 -14.225 4.601 1.00 98.06 109 TYR A O 1
ATOM 843 N N . LYS A 1 110 ? 0.394 -14.412 2.473 1.00 97.81 110 LYS A N 1
ATOM 844 C CA . LYS A 1 110 ? 1.326 -15.473 2.069 1.00 97.81 110 LYS A CA 1
ATOM 845 C C . LYS A 1 110 ? 2.781 -15.035 2.232 1.00 97.81 110 LYS A C 1
ATOM 847 O O . LYS A 1 110 ? 3.563 -15.740 2.862 1.00 97.81 110 LYS A O 1
ATOM 852 N N . LEU A 1 111 ? 3.135 -13.868 1.694 1.00 96.62 111 LEU A N 1
ATOM 853 C CA . LEU A 1 111 ? 4.509 -13.368 1.690 1.00 96.62 111 LEU A CA 1
ATOM 854 C C . LEU A 1 111 ? 5.024 -13.091 3.107 1.00 96.62 111 LEU A C 1
ATOM 856 O O . LEU A 1 111 ? 6.175 -13.386 3.416 1.00 96.62 111 LEU A O 1
ATOM 860 N N . ARG A 1 112 ? 4.166 -12.568 3.990 1.00 95.94 112 ARG A N 1
ATOM 861 C CA . ARG A 1 112 ? 4.526 -12.303 5.389 1.00 95.94 112 ARG A CA 1
ATOM 862 C C . ARG A 1 112 ? 4.434 -13.528 6.296 1.00 95.94 112 ARG A C 1
ATOM 864 O O . ARG A 1 112 ? 4.804 -13.410 7.464 1.00 95.94 112 ARG A O 1
ATOM 871 N N . LYS A 1 113 ? 3.914 -14.658 5.799 1.00 96.25 113 LYS A N 1
ATOM 872 C CA . LYS A 1 113 ? 3.498 -15.810 6.620 1.00 96.25 113 LYS A CA 1
ATOM 873 C C . LYS A 1 113 ? 2.617 -15.359 7.794 1.00 96.25 113 LYS A C 1
ATOM 875 O O . LYS A 1 113 ? 2.847 -15.716 8.944 1.00 96.25 113 LYS A O 1
ATOM 880 N N . ARG A 1 114 ? 1.663 -14.476 7.491 1.00 95.69 114 ARG A N 1
ATOM 881 C CA . ARG A 1 114 ? 0.833 -13.798 8.488 1.00 95.69 114 ARG A CA 1
ATOM 882 C C . ARG A 1 114 ? -0.243 -14.733 9.037 1.00 95.69 114 ARG A C 1
ATOM 884 O O . ARG A 1 114 ? -0.861 -15.461 8.263 1.00 95.69 114 ARG A O 1
ATOM 891 N N . ASN A 1 115 ? -0.538 -14.625 10.332 1.00 95.12 115 ASN A N 1
ATOM 892 C CA . ASN A 1 115 ? -1.680 -15.269 10.971 1.00 95.12 115 ASN A CA 1
ATOM 893 C C . ASN A 1 115 ? -2.972 -14.934 10.196 1.00 95.12 115 ASN A C 1
ATOM 895 O O . ASN A 1 115 ? -3.352 -13.759 10.133 1.00 95.12 115 ASN A O 1
ATOM 899 N N . PRO A 1 116 ? -3.669 -15.941 9.640 1.00 94.44 116 PRO A N 1
ATOM 900 C CA . PRO A 1 116 ? -4.850 -15.734 8.816 1.00 94.44 116 PRO A CA 1
ATOM 901 C C . PRO A 1 116 ? -6.037 -15.143 9.579 1.00 94.44 116 PRO A C 1
ATOM 903 O O . PRO A 1 116 ? -6.979 -14.726 8.929 1.00 94.44 116 PRO A O 1
ATOM 906 N N . GLN A 1 117 ? -6.033 -15.086 10.908 1.00 93.75 117 GLN A N 1
ATOM 907 C CA . GLN A 1 117 ? -7.117 -14.493 11.701 1.00 93.75 117 GLN A CA 1
ATOM 908 C C . GLN A 1 117 ? -6.847 -13.038 12.097 1.00 93.75 117 GLN A C 1
ATOM 910 O O . GLN A 1 117 ? -7.659 -12.425 12.778 1.00 93.75 117 GLN A O 1
ATOM 915 N N . LYS A 1 118 ? -5.694 -12.467 11.721 1.00 92.62 118 LYS A N 1
ATOM 916 C CA . LYS A 1 118 ? -5.265 -11.147 12.200 1.00 92.62 118 LYS A CA 1
ATOM 917 C C . LYS A 1 118 ? -5.415 -10.073 11.113 1.00 92.62 118 LYS A C 1
ATOM 919 O O . LYS A 1 118 ? -4.542 -10.001 10.237 1.00 92.62 118 LYS A O 1
ATOM 924 N N . PRO A 1 119 ? -6.423 -9.179 11.194 1.00 95.81 119 PRO A N 1
ATOM 925 C CA . PRO A 1 119 ? -6.631 -8.106 10.221 1.00 95.81 119 PRO A CA 1
ATOM 926 C C . PRO A 1 119 ? -5.412 -7.194 10.057 1.00 95.81 119 PRO A C 1
ATOM 928 O O . PRO A 1 119 ? -4.533 -7.119 10.924 1.00 95.81 119 PRO A O 1
ATOM 931 N N . MET A 1 120 ? -5.336 -6.500 8.925 1.00 96.94 120 MET A N 1
ATOM 932 C CA . MET A 1 120 ? -4.295 -5.506 8.644 1.00 96.94 120 MET A CA 1
ATOM 933 C C . MET A 1 120 ? -4.867 -4.096 8.752 1.00 96.94 120 MET A C 1
ATOM 935 O O . MET A 1 120 ? -6.049 -3.885 8.503 1.00 96.94 120 MET A O 1
ATOM 939 N N . ILE A 1 121 ? -4.010 -3.135 9.099 1.00 97.81 121 ILE A N 1
ATOM 940 C CA . ILE A 1 121 ? -4.372 -1.717 9.060 1.00 97.81 121 ILE A CA 1
ATOM 941 C C . ILE A 1 121 ? -4.564 -1.310 7.598 1.00 97.81 121 ILE A C 1
ATOM 943 O O . ILE A 1 121 ? -3.731 -1.641 6.748 1.00 97.81 121 ILE A O 1
ATOM 947 N N . ILE A 1 122 ? -5.645 -0.582 7.339 1.00 98.75 122 ILE A N 1
ATOM 948 C CA . ILE A 1 122 ? -5.994 0.020 6.060 1.00 98.75 122 ILE A CA 1
ATOM 949 C C . ILE A 1 122 ? -5.722 1.523 6.155 1.00 98.75 122 ILE A C 1
ATOM 951 O O . ILE A 1 122 ? -6.282 2.229 6.992 1.00 98.75 122 ILE A O 1
ATOM 955 N N . LEU A 1 123 ? -4.844 2.019 5.295 1.00 98.69 123 LEU A N 1
ATOM 956 C CA . LEU A 1 123 ? -4.600 3.439 5.123 1.00 98.69 123 LEU A CA 1
ATOM 957 C C . LEU A 1 123 ? -5.600 4.004 4.119 1.00 98.69 123 LEU A C 1
ATOM 959 O O . LEU A 1 123 ? -5.759 3.469 3.018 1.00 98.69 123 LEU A O 1
ATOM 963 N N . ILE A 1 124 ? -6.236 5.098 4.514 1.00 98.75 124 ILE A N 1
ATOM 964 C CA . ILE A 1 124 ? -7.192 5.872 3.722 1.00 98.75 124 ILE A CA 1
ATOM 965 C C . ILE A 1 124 ? -6.736 7.333 3.668 1.00 98.75 124 ILE A C 1
ATOM 967 O O . ILE A 1 124 ? -5.965 7.792 4.509 1.00 98.75 124 ILE A O 1
ATOM 971 N N . ASP A 1 125 ? -7.169 8.066 2.651 1.00 98.38 125 ASP A N 1
ATOM 972 C CA . ASP A 1 125 ? -6.806 9.469 2.441 1.00 98.38 125 ASP A CA 1
ATOM 973 C C . ASP A 1 125 ? -7.784 10.450 3.102 1.00 98.38 125 ASP A C 1
ATOM 975 O O . ASP A 1 125 ? -7.378 11.547 3.485 1.00 98.38 125 ASP A O 1
ATOM 979 N N . SER A 1 126 ? -9.048 10.054 3.276 1.00 98.06 126 SER A N 1
ATOM 980 C CA . SER A 1 126 ? -10.093 10.877 3.886 1.00 98.06 126 SER A CA 1
ATOM 981 C C . SER A 1 126 ? -11.159 10.033 4.592 1.00 98.06 126 SER A C 1
ATOM 983 O O . SER A 1 126 ? -11.258 8.827 4.373 1.00 98.06 126 SER A O 1
ATOM 985 N N . LEU A 1 127 ? -12.010 10.676 5.401 1.00 98.19 127 LEU A N 1
ATOM 986 C CA . LEU A 1 127 ? -13.171 10.019 6.017 1.00 98.19 127 LEU A CA 1
ATOM 987 C C . LEU A 1 127 ? -14.195 9.521 4.991 1.00 98.19 127 LEU A C 1
ATOM 989 O O . LEU A 1 127 ? -14.928 8.578 5.277 1.00 98.19 127 LEU A O 1
ATOM 993 N N . LEU A 1 128 ? -14.260 10.133 3.805 1.00 97.62 128 LEU A N 1
ATOM 994 C CA . LEU A 1 128 ? -15.192 9.717 2.755 1.00 97.62 128 LEU A CA 1
ATOM 995 C C . LEU A 1 128 ? -14.865 8.314 2.237 1.00 97.62 128 LEU A C 1
ATOM 997 O O . LEU A 1 128 ? -15.780 7.563 1.912 1.00 97.62 128 LEU A O 1
ATOM 1001 N N . SER A 1 129 ? -13.587 7.936 2.248 1.00 98.06 129 SER A N 1
ATOM 1002 C CA . SER A 1 129 ? -13.089 6.640 1.775 1.00 98.06 129 SER A CA 1
ATOM 1003 C C . SER A 1 129 ? -13.533 5.469 2.663 1.00 98.06 129 SER A C 1
ATOM 1005 O O . SER A 1 129 ? -13.407 4.316 2.268 1.00 98.06 129 SER A O 1
ATOM 1007 N N . LEU A 1 130 ? -14.109 5.731 3.845 1.00 98.44 130 LEU A N 1
ATOM 1008 C CA . LEU A 1 130 ? -14.779 4.701 4.652 1.00 98.44 130 LEU A CA 1
ATOM 1009 C C . LEU A 1 130 ? -16.026 4.132 3.955 1.00 98.44 130 LEU A C 1
ATOM 1011 O O . LEU A 1 130 ? -16.370 2.972 4.176 1.00 98.44 130 LEU A O 1
ATOM 1015 N N . LYS A 1 131 ? -16.661 4.904 3.062 1.00 97.38 131 LYS A N 1
ATOM 1016 C CA . LYS A 1 131 ? -17.803 4.433 2.264 1.00 97.38 131 LYS A CA 1
ATOM 1017 C C . LYS A 1 131 ? -17.428 3.301 1.310 1.00 97.38 131 LYS A C 1
ATOM 1019 O O . LYS A 1 131 ? -18.266 2.442 1.054 1.00 97.38 131 LYS A O 1
ATOM 1024 N N . ASP A 1 132 ? -16.172 3.239 0.859 1.00 97.06 132 ASP A N 1
ATOM 1025 C CA . ASP A 1 132 ? -15.668 2.123 0.042 1.00 97.06 132 ASP A CA 1
ATOM 1026 C C . ASP A 1 132 ? -15.725 0.781 0.792 1.00 97.06 132 ASP A C 1
ATOM 1028 O O . ASP A 1 132 ? -15.663 -0.275 0.164 1.00 97.06 132 ASP A O 1
ATOM 1032 N N . PHE A 1 133 ? -15.850 0.828 2.125 1.00 98.44 133 PHE A N 1
ATOM 1033 C CA . PHE A 1 133 ? -15.943 -0.317 3.028 1.00 98.44 133 PHE A CA 1
ATOM 1034 C C . PHE A 1 133 ? -17.340 -0.504 3.633 1.00 98.44 133 PHE A C 1
ATOM 1036 O O . PHE A 1 133 ? -17.492 -1.297 4.561 1.00 98.44 133 PHE A O 1
ATOM 1043 N N . GLU A 1 134 ? -18.351 0.211 3.122 1.00 97.75 134 GLU A N 1
ATOM 1044 C CA . GLU A 1 134 ? -19.733 0.161 3.625 1.00 97.75 134 GLU A CA 1
ATOM 1045 C C . GLU A 1 134 ? -19.820 0.551 5.118 1.00 97.75 134 GLU A C 1
ATOM 1047 O O . GLU A 1 134 ? -20.604 -0.006 5.884 1.00 97.75 134 GLU A O 1
ATOM 1052 N N . ILE A 1 135 ? -18.974 1.499 5.546 1.00 98.06 135 ILE A N 1
ATOM 1053 C CA . ILE A 1 135 ? -18.917 1.983 6.930 1.00 98.06 135 ILE A CA 1
ATOM 1054 C C . ILE A 1 135 ? -19.546 3.368 7.030 1.00 98.06 135 ILE A C 1
ATOM 1056 O O . ILE A 1 135 ? -18.989 4.359 6.548 1.00 98.06 135 ILE A O 1
ATOM 1060 N N . ASP A 1 136 ? -20.652 3.435 7.767 1.00 95.56 136 ASP A N 1
ATOM 1061 C CA . ASP A 1 136 ? -21.269 4.679 8.207 1.00 95.56 136 ASP A CA 1
ATOM 1062 C C . ASP A 1 136 ? -20.891 4.986 9.658 1.00 95.56 136 ASP A C 1
ATOM 1064 O O . ASP A 1 136 ? -21.137 4.212 10.584 1.00 95.56 136 ASP A O 1
ATOM 1068 N N . LEU A 1 137 ? -20.269 6.147 9.859 1.00 97.75 137 LEU A N 1
ATOM 1069 C CA . LEU A 1 137 ? -19.869 6.607 11.183 1.00 97.75 137 LEU A CA 1
ATOM 1070 C C . LEU A 1 137 ? -21.074 7.116 11.978 1.00 97.75 137 LEU A C 1
ATOM 1072 O O . LEU A 1 137 ? -21.824 7.971 11.497 1.00 97.75 137 LEU A O 1
ATOM 1076 N N . LYS A 1 138 ? -21.172 6.695 13.244 1.00 96.81 138 LYS A N 1
ATOM 1077 C CA . LYS A 1 138 ? -22.031 7.339 14.252 1.00 96.81 138 LYS A CA 1
ATOM 1078 C C . LYS A 1 138 ? -21.611 8.806 14.410 1.00 96.81 138 LYS A C 1
ATOM 1080 O O . LYS A 1 138 ? -20.429 9.124 14.266 1.00 96.81 138 LYS A O 1
ATOM 1085 N N . SER A 1 139 ? -22.538 9.692 14.781 1.00 96.06 139 SER A N 1
ATOM 1086 C CA . SER A 1 139 ? -22.266 11.139 14.890 1.00 96.06 139 SER A CA 1
ATOM 1087 C C . SER A 1 139 ? -21.039 11.452 15.753 1.00 96.06 139 SER A C 1
ATOM 1089 O O . SER A 1 139 ? -20.145 12.165 15.309 1.00 96.06 139 SER A O 1
ATOM 1091 N N . TRP A 1 140 ? -20.926 10.817 16.924 1.00 95.06 140 TRP A N 1
ATOM 1092 C CA . TRP A 1 140 ? -19.785 11.010 17.827 1.00 95.06 140 TRP A CA 1
ATOM 1093 C C . TRP A 1 140 ? -18.459 10.474 17.260 1.00 95.06 140 TRP A C 1
ATOM 1095 O O . TRP A 1 140 ? -17.404 11.031 17.543 1.00 95.06 140 TRP A O 1
ATOM 1105 N N . GLN A 1 141 ? -18.486 9.404 16.451 1.00 97.12 141 GLN A N 1
ATOM 1106 C CA . GLN A 1 141 ? -17.280 8.889 15.791 1.00 97.12 141 GLN A CA 1
ATOM 1107 C C . GLN A 1 141 ? -16.813 9.874 14.722 1.00 97.12 141 GLN A C 1
ATOM 1109 O O . GLN A 1 141 ? -15.621 10.130 14.602 1.00 97.12 141 GLN A O 1
ATOM 1114 N N . ARG A 1 142 ? -17.748 10.441 13.950 1.00 97.06 142 ARG A N 1
ATOM 1115 C CA . ARG A 1 142 ? -17.445 11.445 12.925 1.00 97.06 142 ARG A CA 1
ATOM 1116 C C . ARG A 1 142 ? -16.839 12.703 13.536 1.00 97.06 142 ARG A C 1
ATOM 1118 O O . ARG A 1 142 ? -15.834 13.177 13.018 1.00 97.06 142 ARG A O 1
ATOM 1125 N N . GLU A 1 143 ? -17.427 13.210 14.613 1.00 94.75 143 GLU A N 1
ATOM 1126 C CA . GLU A 1 143 ? -16.923 14.372 15.351 1.00 94.75 143 GLU A CA 1
ATOM 11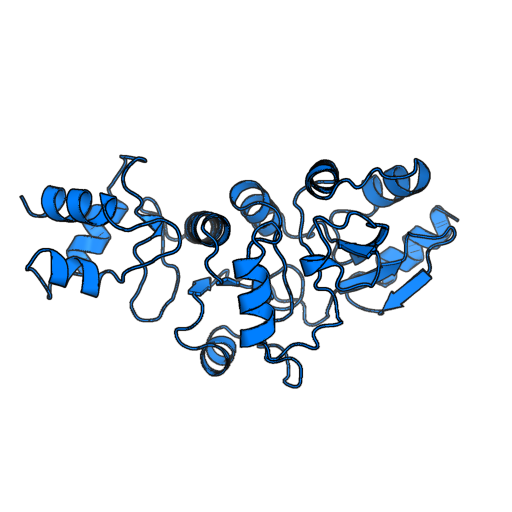27 C C . GLU A 1 143 ? -15.501 1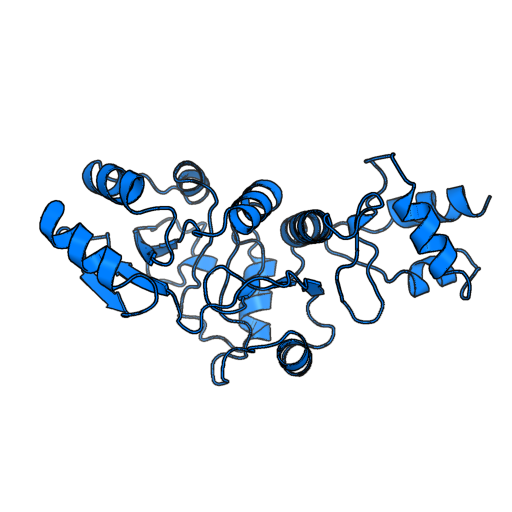4.118 15.872 1.00 94.75 143 GLU A C 1
ATOM 1129 O O . GLU A 1 143 ? -14.570 14.830 15.498 1.00 94.75 143 GLU A O 1
ATOM 1134 N N . LEU A 1 144 ? -15.308 13.014 16.605 1.00 94.81 144 LEU A N 1
ATOM 1135 C CA . LEU A 1 144 ? -14.003 12.601 17.125 1.00 94.81 144 LEU A CA 1
ATOM 1136 C C . LEU A 1 144 ? -12.952 12.476 16.015 1.00 94.81 144 LEU A C 1
ATOM 1138 O O . LEU A 1 144 ? -11.843 12.991 16.134 1.00 94.81 144 LEU A O 1
ATOM 1142 N N . LEU A 1 145 ? -13.283 11.787 14.921 1.00 96.62 145 LEU A N 1
ATOM 1143 C CA . LEU A 1 145 ? -12.322 11.513 13.855 1.00 96.62 145 LEU A CA 1
ATOM 1144 C C . LEU A 1 145 ? -11.997 12.746 13.008 1.00 96.62 145 LEU A C 1
ATOM 1146 O O . LEU A 1 145 ? -10.882 12.827 12.498 1.00 96.62 145 LEU A O 1
ATOM 1150 N N . SER A 1 146 ? -12.933 13.689 12.866 1.00 95.25 146 SER A N 1
ATOM 1151 C CA . SER A 1 146 ? -12.711 14.930 12.106 1.00 95.25 146 SER A CA 1
ATOM 1152 C C . SER A 1 146 ? -11.669 15.830 12.765 1.00 95.25 146 SER A C 1
ATOM 1154 O O . SER A 1 146 ? -10.987 16.578 12.071 1.00 95.25 146 SER A O 1
ATOM 1156 N N . GLU A 1 147 ? -11.518 15.736 14.085 1.00 94.50 147 GLU A N 1
ATOM 1157 C CA . GLU A 1 147 ? -10.477 16.459 14.811 1.00 94.50 147 GLU A CA 1
ATOM 1158 C C . GLU A 1 147 ? -9.204 15.634 15.043 1.00 94.50 147 GLU A C 1
ATOM 1160 O O . GLU A 1 147 ? -8.092 16.170 15.042 1.00 94.50 147 GLU A O 1
ATOM 1165 N N . LEU A 1 148 ? -9.343 14.323 15.271 1.00 95.31 148 LEU A N 1
ATOM 1166 C CA . LEU A 1 148 ? -8.208 13.453 15.571 1.00 95.31 148 LEU A CA 1
ATOM 1167 C C . LEU A 1 148 ? -7.283 13.288 14.362 1.00 95.31 148 LEU A C 1
ATOM 1169 O O . LEU A 1 148 ? -6.055 13.362 14.500 1.00 95.31 148 LEU A O 1
ATOM 1173 N N . TRP A 1 149 ? -7.873 13.011 13.196 1.00 96.75 149 TRP A N 1
ATOM 1174 C CA . TRP A 1 149 ? -7.155 12.709 11.966 1.00 96.75 149 TRP A CA 1
ATOM 1175 C C . TRP A 1 149 ? -6.952 13.948 11.091 1.00 96.75 149 TRP A C 1
ATOM 1177 O O . TRP A 1 149 ? -7.841 14.789 11.013 1.00 96.75 149 TRP A O 1
ATOM 1187 N N . PRO A 1 150 ? -5.828 14.039 10.352 1.00 97.19 150 PRO A N 1
ATOM 1188 C CA . PRO A 1 150 ? -4.768 13.031 10.195 1.00 97.19 150 PRO A CA 1
ATOM 1189 C C . PRO A 1 150 ? -3.858 12.851 11.425 1.00 97.19 150 PRO A C 1
ATOM 1191 O O . PRO A 1 150 ? -3.487 13.822 12.084 1.00 97.19 150 PRO A O 1
ATOM 1194 N N . ALA A 1 151 ? -3.479 11.607 11.733 1.00 95.88 151 ALA A N 1
ATOM 1195 C CA . ALA A 1 151 ? -2.587 11.283 12.855 1.00 95.88 151 ALA A CA 1
ATOM 1196 C C . ALA A 1 151 ? -1.987 9.878 12.726 1.00 95.88 151 ALA A C 1
ATOM 1198 O O . ALA A 1 151 ? -2.521 9.013 12.026 1.00 95.88 151 ALA A O 1
ATOM 1199 N N . ARG A 1 152 ? -0.946 9.594 13.512 1.00 95.69 152 ARG A N 1
ATOM 1200 C CA . ARG A 1 152 ? -0.366 8.250 13.671 1.00 95.69 152 ARG A CA 1
ATOM 1201 C C . ARG A 1 152 ? -1.185 7.381 14.634 1.00 95.69 152 ARG A C 1
ATOM 1203 O O . ARG A 1 152 ? -0.638 6.564 15.369 1.00 95.69 152 ARG A O 1
ATOM 1210 N N . ILE A 1 153 ? -2.509 7.521 14.600 1.00 97.25 153 ILE A N 1
ATOM 1211 C CA . ILE A 1 153 ? -3.471 6.786 15.428 1.00 97.25 153 ILE A CA 1
ATOM 1212 C C . ILE A 1 153 ? -4.368 5.990 14.487 1.00 97.25 153 ILE A C 1
ATOM 1214 O O . ILE A 1 153 ? -4.970 6.555 13.579 1.00 97.25 153 ILE A O 1
ATOM 1218 N N . SER A 1 154 ? -4.437 4.675 14.675 1.00 98.31 154 SER A N 1
ATOM 1219 C CA . SER A 1 154 ? -5.369 3.814 13.948 1.00 98.31 154 SER A CA 1
ATOM 1220 C C . SER A 1 154 ? -6.603 3.547 14.795 1.00 98.31 154 SER A C 1
ATOM 1222 O O . SER A 1 154 ? -6.497 3.405 16.013 1.00 98.31 154 SER A O 1
ATOM 1224 N N . VAL A 1 155 ? -7.757 3.428 14.154 1.00 98.44 155 VAL A N 1
ATOM 1225 C CA . VAL A 1 155 ? -9.028 3.198 14.840 1.00 98.44 155 VAL A CA 1
ATOM 1226 C C . VAL A 1 155 ? -9.686 1.922 14.338 1.00 98.44 155 VAL A C 1
ATOM 1228 O O . VAL A 1 155 ? -9.649 1.629 13.143 1.00 98.44 155 VAL A O 1
ATOM 1231 N N . ILE A 1 156 ? -10.274 1.156 15.251 1.00 98.69 156 ILE A N 1
ATOM 1232 C CA . ILE A 1 156 ? -11.092 -0.009 14.923 1.00 98.69 156 ILE A CA 1
ATOM 1233 C C . ILE A 1 156 ? -12.529 0.467 14.742 1.00 98.69 156 ILE A C 1
ATOM 1235 O O . ILE A 1 156 ? -13.103 1.088 15.639 1.00 98.69 156 ILE A O 1
ATOM 1239 N N . LEU A 1 157 ? -13.094 0.169 13.576 1.00 98.62 157 LEU A N 1
ATOM 1240 C CA . LEU A 1 157 ? -14.490 0.418 13.238 1.00 98.62 157 LEU A CA 1
ATOM 1241 C C . LEU A 1 157 ? -15.182 -0.907 12.954 1.00 98.62 157 LEU A C 1
ATOM 1243 O O . LEU A 1 157 ? -14.571 -1.870 12.489 1.00 98.62 157 LEU A O 1
ATOM 1247 N N . GLU A 1 158 ? -16.468 -0.953 13.257 1.00 98.25 158 GLU A N 1
ATOM 1248 C CA . GLU A 1 158 ? -17.308 -2.095 12.934 1.00 98.25 158 GLU A CA 1
ATOM 1249 C C . GLU A 1 158 ? -17.466 -2.236 11.416 1.00 98.25 158 GLU A C 1
ATOM 1251 O O . GLU A 1 158 ? -17.679 -1.253 10.712 1.00 98.25 158 GLU A O 1
ATOM 1256 N N . CYS A 1 159 ? -17.339 -3.464 10.916 1.00 97.62 159 CYS A N 1
ATOM 1257 C CA . CYS A 1 159 ? -17.558 -3.802 9.514 1.00 97.62 159 CYS A CA 1
ATOM 1258 C C . CYS A 1 159 ? -17.985 -5.270 9.449 1.00 97.62 159 CYS A C 1
ATOM 1260 O O . CYS A 1 159 ? -17.165 -6.170 9.627 1.00 97.62 159 CYS A O 1
ATOM 1262 N N . ARG A 1 160 ? -19.286 -5.500 9.247 1.00 95.44 160 ARG A N 1
ATOM 1263 C CA . ARG A 1 160 ? -19.895 -6.843 9.206 1.00 95.44 160 ARG A CA 1
ATOM 1264 C C . ARG A 1 160 ? -20.181 -7.338 7.789 1.00 95.44 160 ARG A C 1
ATOM 1266 O O . ARG A 1 160 ? -20.734 -8.420 7.630 1.00 95.44 160 ARG A O 1
ATOM 1273 N N . SER A 1 161 ? -19.869 -6.536 6.771 1.00 96.81 161 SER A N 1
ATOM 1274 C CA . SER A 1 161 ? -20.181 -6.878 5.386 1.00 96.81 161 SER A CA 1
ATOM 1275 C C . SER A 1 161 ? -19.362 -8.099 4.942 1.00 96.81 161 SER A C 1
ATOM 1277 O O . SER A 1 161 ? -18.127 -8.021 4.941 1.00 96.81 161 SER A O 1
ATOM 1279 N N . PRO A 1 162 ? -20.007 -9.202 4.503 1.00 96.56 162 PRO A N 1
ATOM 1280 C CA . PRO A 1 162 ? -19.311 -10.401 4.024 1.00 96.56 162 PRO A CA 1
ATOM 1281 C C . PRO A 1 162 ? -18.369 -10.117 2.850 1.00 96.56 162 PRO A C 1
ATOM 1283 O O . PRO A 1 162 ? -17.364 -10.799 2.655 1.00 96.56 162 PRO A O 1
ATOM 1286 N N . ARG A 1 163 ? -18.642 -9.047 2.090 1.00 97.69 163 ARG A N 1
ATOM 1287 C CA . ARG A 1 163 ? -17.780 -8.569 1.005 1.00 97.69 163 ARG A CA 1
ATOM 1288 C C . ARG A 1 163 ? -16.343 -8.321 1.463 1.00 97.69 163 ARG A C 1
ATOM 1290 O O . ARG A 1 163 ? -15.417 -8.522 0.679 1.00 97.69 163 ARG A O 1
ATOM 1297 N N . PHE A 1 164 ? -16.149 -7.904 2.714 1.00 98.19 164 PHE A N 1
ATOM 1298 C CA . PHE A 1 164 ? -14.840 -7.581 3.281 1.00 98.19 164 PHE A CA 1
ATOM 1299 C C . PHE A 1 164 ? -14.305 -8.662 4.225 1.00 98.19 164 PHE A C 1
ATOM 1301 O O . PHE A 1 164 ? -13.355 -8.403 4.966 1.00 98.19 164 PHE A O 1
ATOM 1308 N N . GLU A 1 165 ? -14.826 -9.891 4.166 1.00 97.81 165 GLU A N 1
ATOM 1309 C CA . GLU A 1 165 ? -14.350 -11.011 4.993 1.00 97.81 165 GLU A CA 1
ATOM 1310 C C . GLU A 1 165 ? -12.856 -11.290 4.802 1.00 97.81 165 GLU A C 1
ATOM 1312 O O . GLU A 1 165 ? -12.121 -11.549 5.759 1.00 97.81 165 GLU A O 1
ATOM 1317 N N . TYR A 1 166 ? -12.352 -11.118 3.580 1.00 98.12 166 TYR A N 1
ATOM 1318 C CA . TYR A 1 166 ? -10.926 -11.247 3.284 1.00 98.12 166 TYR A CA 1
ATOM 1319 C C . TYR A 1 166 ? -10.049 -10.186 3.986 1.00 98.12 166 TYR A C 1
ATOM 1321 O O . TYR A 1 166 ? -8.839 -10.397 4.110 1.00 98.12 166 TYR A O 1
ATOM 1329 N N . LEU A 1 167 ? -10.636 -9.078 4.457 1.00 98.38 167 LEU A N 1
ATOM 1330 C CA . LEU A 1 167 ? -9.973 -8.022 5.230 1.00 98.38 167 LEU A CA 1
ATOM 1331 C C . LEU A 1 167 ? -10.207 -8.162 6.736 1.00 98.38 167 LEU A C 1
ATOM 1333 O O . LEU A 1 167 ? -9.230 -8.122 7.487 1.00 98.38 167 LEU A O 1
ATOM 1337 N N . HIS A 1 168 ? -11.463 -8.326 7.171 1.00 97.69 168 HIS A N 1
ATOM 1338 C CA . HIS A 1 168 ? -11.808 -8.396 8.596 1.00 97.69 168 HIS A CA 1
ATOM 1339 C C . HIS A 1 168 ? -11.547 -9.778 9.201 1.00 97.69 168 HIS A C 1
ATOM 1341 O O . HIS A 1 168 ? -11.460 -9.899 10.414 1.00 97.69 168 HIS A O 1
ATOM 1347 N N . ARG A 1 169 ? -11.390 -10.835 8.391 1.00 96.69 169 ARG A N 1
ATOM 1348 C CA . ARG A 1 169 ? -10.943 -12.169 8.839 1.00 96.69 169 ARG A CA 1
ATOM 1349 C C . ARG A 1 169 ? -11.748 -12.699 10.037 1.00 96.69 169 ARG A C 1
ATOM 1351 O O . ARG A 1 169 ? -11.178 -13.108 11.039 1.00 96.69 169 ARG A O 1
ATOM 1358 N N . GLY A 1 170 ? -13.075 -12.592 9.966 1.00 95.81 170 GLY A N 1
ATOM 1359 C CA . GLY A 1 170 ? -13.981 -13.004 11.047 1.00 95.81 170 GLY A CA 1
ATOM 1360 C C . GLY A 1 170 ? -14.070 -12.063 12.261 1.00 95.81 170 GLY A C 1
ATOM 1361 O O . GLY A 1 170 ? -14.925 -12.275 13.114 1.00 95.81 170 GLY A O 1
ATOM 1362 N N . SER A 1 171 ? -13.274 -10.988 12.348 1.00 95.81 171 SER A N 1
ATOM 1363 C CA . SER A 1 171 ? -13.333 -10.052 13.488 1.00 95.81 171 SER A CA 1
ATOM 1364 C C . SER A 1 171 ? -14.533 -9.100 13.468 1.00 95.81 171 SER A C 1
ATOM 1366 O O . SER A 1 171 ? -14.739 -8.367 14.439 1.00 95.81 171 SER A O 1
ATOM 1368 N N . ASN A 1 172 ? -15.296 -9.072 12.366 1.00 96.38 172 ASN A N 1
ATOM 1369 C CA . ASN A 1 172 ? -16.418 -8.155 12.133 1.00 96.38 172 ASN A CA 1
ATOM 1370 C C . ASN A 1 172 ? -16.042 -6.674 12.337 1.00 96.38 172 ASN A C 1
ATOM 1372 O O . ASN A 1 172 ? -16.846 -5.839 12.764 1.00 96.38 172 ASN A O 1
ATOM 1376 N N . SER A 1 173 ? -14.777 -6.349 12.075 1.00 97.94 173 SER A N 1
ATOM 1377 C CA . SER A 1 173 ? -14.209 -5.022 12.252 1.00 97.94 173 SER A CA 1
ATOM 1378 C C . SER A 1 173 ? -13.005 -4.811 11.344 1.00 97.94 173 SER A C 1
ATOM 1380 O O . SER A 1 173 ? -12.299 -5.748 10.976 1.00 97.94 173 SER A O 1
ATOM 1382 N N . LEU A 1 174 ? -12.753 -3.556 10.994 1.00 98.56 174 LEU A N 1
ATOM 1383 C CA . LEU A 1 174 ? -11.597 -3.144 10.210 1.00 98.56 174 LEU A CA 1
ATOM 1384 C C . LEU A 1 174 ? -10.836 -2.049 10.950 1.00 98.56 174 LEU A C 1
ATOM 1386 O O . LEU A 1 174 ? -11.406 -1.290 11.734 1.00 98.56 174 LEU A O 1
ATOM 1390 N N . VAL A 1 175 ? -9.529 -1.984 10.708 1.00 98.50 175 VAL A N 1
ATOM 1391 C CA . VAL A 1 175 ? -8.639 -1.020 11.358 1.00 98.50 175 VAL A CA 1
ATOM 1392 C C . VAL A 1 175 ? -8.200 0.008 10.328 1.00 98.50 175 VAL A C 1
ATOM 1394 O O . VAL A 1 175 ? -7.554 -0.360 9.350 1.00 98.50 175 VAL A O 1
ATOM 1397 N N . PHE A 1 176 ? -8.512 1.281 10.549 1.00 98.69 176 PHE A N 1
ATOM 1398 C CA . PHE A 1 176 ? -8.224 2.364 9.608 1.00 98.69 176 PHE A CA 1
ATOM 1399 C C . PHE A 1 176 ? -7.250 3.383 10.176 1.00 98.69 176 PHE A C 1
ATOM 1401 O O . PHE A 1 176 ? -7.177 3.571 11.389 1.00 98.69 176 PHE A O 1
ATOM 1408 N N . ARG A 1 177 ? -6.532 4.079 9.294 1.00 98.38 177 ARG A N 1
ATOM 1409 C CA . ARG A 1 177 ? -5.732 5.262 9.628 1.00 98.38 177 ARG A CA 1
ATOM 1410 C C . ARG A 1 177 ? -5.756 6.248 8.467 1.00 98.38 177 ARG A C 1
ATOM 1412 O O . ARG A 1 177 ? -5.548 5.834 7.329 1.00 98.38 177 ARG A O 1
ATOM 1419 N N . ILE A 1 178 ? -5.926 7.536 8.765 1.00 98.38 178 ILE A N 1
ATOM 1420 C CA . ILE A 1 178 ? -5.571 8.625 7.846 1.00 98.38 178 ILE A CA 1
ATOM 1421 C C . ILE A 1 178 ? -4.159 9.097 8.225 1.00 98.38 178 ILE A C 1
ATOM 1423 O O . ILE A 1 178 ? -4.009 9.756 9.260 1.00 98.38 178 ILE A O 1
ATOM 1427 N N . PRO A 1 179 ? -3.117 8.743 7.443 1.00 96.44 179 PRO A N 1
ATOM 1428 C CA . PRO A 1 179 ? -1.731 9.052 7.788 1.00 96.44 179 PRO A CA 1
ATOM 1429 C C . PRO A 1 179 ? -1.481 10.551 7.948 1.00 96.44 179 PRO A C 1
ATOM 1431 O O . PRO A 1 179 ? -1.995 11.333 7.153 1.00 96.44 179 PRO A O 1
ATOM 1434 N N . ALA A 1 180 ? -0.642 10.957 8.902 1.00 94.56 180 ALA A N 1
ATOM 1435 C CA . ALA A 1 180 ? -0.231 12.350 9.107 1.00 94.56 180 ALA A CA 1
ATOM 1436 C C . ALA A 1 180 ? 0.625 12.897 7.947 1.00 94.56 180 ALA A C 1
ATOM 1438 O O . ALA A 1 180 ? 0.554 14.088 7.631 1.00 94.56 180 ALA A O 1
ATOM 1439 N N . ASP A 1 181 ? 1.367 12.030 7.252 1.00 92.56 181 ASP A N 1
ATOM 1440 C CA . ASP A 1 181 ? 2.157 12.404 6.076 1.00 92.56 181 ASP A CA 1
ATOM 1441 C C . ASP A 1 181 ? 1.260 12.739 4.870 1.00 92.56 181 ASP A C 1
ATOM 1443 O O . ASP A 1 181 ? 0.506 11.904 4.363 1.00 92.56 181 ASP A O 1
ATOM 1447 N N . GLN A 1 182 ? 1.345 13.986 4.401 1.00 93.56 182 GLN A N 1
ATOM 1448 C CA . GLN A 1 182 ? 0.525 14.489 3.298 1.00 93.56 182 GLN A CA 1
ATOM 1449 C C . GLN A 1 182 ? 0.839 13.819 1.960 1.00 93.56 182 GLN A C 1
ATOM 1451 O O . GLN A 1 182 ? -0.080 13.548 1.187 1.00 93.56 182 GLN A O 1
ATOM 1456 N N . ARG A 1 183 ? 2.113 13.546 1.670 1.00 91.88 183 ARG A N 1
ATOM 1457 C CA . ARG A 1 183 ? 2.510 12.921 0.405 1.00 91.88 183 ARG A CA 1
ATOM 1458 C C . ARG A 1 183 ? 2.035 11.457 0.362 1.00 91.88 183 ARG A C 1
ATOM 1460 O O . ARG A 1 183 ? 1.590 10.990 -0.685 1.00 91.88 183 ARG A O 1
ATOM 1467 N N . LEU A 1 184 ? 2.042 10.748 1.495 1.00 94.38 184 LEU A N 1
ATOM 1468 C CA . LEU A 1 184 ? 1.460 9.410 1.629 1.00 94.38 184 LEU A CA 1
ATOM 1469 C C . LEU A 1 184 ? -0.056 9.445 1.398 1.00 94.38 184 LEU A C 1
ATOM 1471 O O . LEU A 1 184 ? -0.565 8.616 0.645 1.00 94.38 184 LEU A O 1
ATOM 1475 N N . ARG A 1 185 ? -0.774 10.435 1.951 1.00 97.19 185 ARG A N 1
ATOM 1476 C CA . ARG A 1 185 ? -2.204 10.628 1.638 1.00 97.19 185 ARG A CA 1
ATOM 1477 C C . ARG A 1 185 ? -2.438 10.859 0.146 1.00 97.19 185 ARG A C 1
ATOM 1479 O O . ARG A 1 185 ? -3.300 10.204 -0.422 1.00 97.19 185 ARG A O 1
ATOM 1486 N N . GLN A 1 186 ? -1.628 11.687 -0.517 1.00 96.88 186 GLN A N 1
ATOM 1487 C CA . GLN A 1 186 ? -1.716 11.893 -1.973 1.00 96.88 186 GLN A CA 1
ATOM 1488 C C . GLN A 1 186 ? -1.472 10.600 -2.768 1.00 96.88 186 GLN A C 1
ATOM 1490 O O . GLN A 1 186 ? -2.143 10.343 -3.771 1.00 96.88 186 GLN A O 1
ATOM 1495 N N . MET A 1 187 ? -0.534 9.758 -2.322 1.00 97.06 187 MET A N 1
ATOM 1496 C CA . MET A 1 187 ? -0.312 8.438 -2.914 1.00 97.06 187 MET A CA 1
ATOM 1497 C C . MET A 1 187 ? -1.540 7.532 -2.740 1.00 97.06 187 MET A C 1
ATOM 1499 O O . MET A 1 187 ? -1.914 6.834 -3.685 1.00 97.06 187 MET A O 1
ATOM 1503 N N . ILE A 1 188 ? -2.191 7.565 -1.573 1.00 98.38 188 ILE A N 1
ATOM 1504 C CA . ILE A 1 188 ? -3.428 6.816 -1.294 1.00 98.38 188 ILE A CA 1
ATOM 1505 C C . ILE A 1 188 ? -4.584 7.339 -2.154 1.00 98.38 188 ILE A C 1
ATOM 1507 O O . ILE A 1 188 ? -5.258 6.534 -2.784 1.00 98.38 188 ILE A O 1
ATOM 1511 N N . THR A 1 189 ? -4.750 8.654 -2.314 1.00 98.50 189 THR A N 1
ATOM 1512 C CA . THR A 1 189 ? -5.756 9.232 -3.227 1.00 98.50 189 THR A CA 1
ATOM 1513 C C . THR A 1 189 ? -5.595 8.704 -4.657 1.00 98.50 189 THR A C 1
ATOM 1515 O O . THR A 1 189 ? -6.573 8.380 -5.329 1.00 98.50 189 THR A O 1
ATOM 1518 N N . LEU A 1 190 ? -4.355 8.565 -5.143 1.00 98.06 190 LEU A N 1
ATOM 1519 C CA . LEU A 1 190 ? -4.095 8.052 -6.493 1.00 98.06 190 LEU A CA 1
ATOM 1520 C C . LEU A 1 190 ? -4.255 6.523 -6.599 1.00 98.06 190 LEU A C 1
ATOM 1522 O O . LEU A 1 190 ? -4.713 6.022 -7.633 1.00 98.06 190 LEU A O 1
ATOM 1526 N N . SER A 1 191 ? -3.863 5.780 -5.562 1.00 98.38 191 SER A N 1
ATOM 1527 C CA . SER A 1 191 ? -3.848 4.309 -5.566 1.00 98.38 191 SER A CA 1
ATOM 1528 C C . SER A 1 191 ? -5.147 3.650 -5.092 1.00 98.38 191 SER A C 1
ATOM 1530 O O . SER A 1 191 ? -5.412 2.504 -5.462 1.00 98.38 191 SER A O 1
ATOM 1532 N N . GLY A 1 192 ? -5.970 4.379 -4.342 1.00 98.50 192 GLY A N 1
ATOM 1533 C CA . GLY A 1 192 ? -7.045 3.845 -3.513 1.00 98.50 192 GLY A CA 1
ATOM 1534 C C . GLY A 1 192 ? -6.544 3.369 -2.139 1.00 98.50 192 GLY A C 1
ATOM 1535 O O . GLY A 1 192 ? -5.339 3.388 -1.875 1.00 98.50 192 GLY A O 1
ATOM 1536 N N . PRO A 1 193 ? -7.452 2.913 -1.257 1.00 98.69 193 PRO A N 1
ATOM 1537 C CA . PRO A 1 193 ? -7.105 2.432 0.078 1.00 98.69 193 PRO A CA 1
ATOM 1538 C C . PRO A 1 193 ? -6.062 1.308 0.056 1.00 98.69 193 PRO A C 1
ATOM 1540 O O . PRO A 1 193 ? -6.136 0.381 -0.762 1.00 98.69 193 PRO A O 1
ATOM 1543 N N . LEU A 1 194 ? -5.108 1.355 0.986 1.00 98.81 194 LEU A N 1
ATOM 1544 C CA . LEU A 1 194 ? -3.976 0.427 1.036 1.00 98.81 194 LEU A CA 1
ATOM 1545 C C . LEU A 1 194 ? -3.964 -0.358 2.341 1.00 98.81 194 LEU A C 1
ATOM 1547 O O . LEU A 1 194 ? -3.982 0.236 3.411 1.00 98.81 194 LEU A O 1
ATOM 1551 N N . VAL A 1 195 ? -3.824 -1.680 2.286 1.00 98.56 195 VAL A N 1
ATOM 1552 C CA . VAL A 1 195 ? -3.348 -2.414 3.464 1.00 98.56 195 VAL A CA 1
ATOM 1553 C C . VAL A 1 195 ? -1.863 -2.112 3.663 1.00 98.56 195 VAL A C 1
ATOM 1555 O O . VAL A 1 195 ? -1.099 -2.087 2.696 1.00 98.56 195 VAL A O 1
ATOM 1558 N N . ALA A 1 196 ? -1.457 -1.875 4.909 1.00 95.88 196 ALA A N 1
ATOM 1559 C CA . ALA A 1 196 ? -0.095 -1.451 5.239 1.00 95.88 196 ALA A CA 1
ATOM 1560 C C . ALA A 1 196 ? 0.441 -2.107 6.524 1.00 95.88 196 ALA A C 1
ATOM 1562 O O . ALA A 1 196 ? 0.715 -1.423 7.514 1.00 95.88 196 ALA A O 1
ATOM 1563 N N . PRO A 1 197 ? 0.589 -3.443 6.572 1.00 95.94 197 PRO A N 1
ATOM 1564 C CA . PRO A 1 197 ? 1.381 -4.062 7.627 1.00 95.94 197 PRO A CA 1
ATOM 1565 C C . PRO A 1 197 ? 2.848 -3.617 7.558 1.00 95.94 197 PRO A C 1
ATOM 1567 O O . PRO A 1 197 ? 3.345 -3.238 6.500 1.00 95.94 197 PRO A O 1
ATOM 1570 N N . SER A 1 198 ? 3.568 -3.759 8.668 1.00 94.06 198 SER A N 1
ATOM 1571 C CA . SER A 1 198 ? 5.013 -3.533 8.707 1.00 94.06 198 SER A CA 1
ATOM 1572 C C . SER A 1 198 ? 5.768 -4.444 7.724 1.00 94.06 198 SER A C 1
ATOM 1574 O O . SER A 1 198 ? 5.379 -5.595 7.483 1.00 94.06 198 SER A O 1
ATOM 1576 N N . ALA A 1 199 ? 6.847 -3.916 7.145 1.00 94.50 199 ALA A N 1
ATOM 1577 C CA . ALA A 1 199 ? 7.662 -4.571 6.124 1.00 94.50 199 ALA A CA 1
ATOM 1578 C C . ALA A 1 199 ? 8.582 -5.662 6.715 1.00 94.50 199 ALA A C 1
ATOM 1580 O O . ALA A 1 199 ? 9.801 -5.517 6.766 1.00 94.50 199 ALA A O 1
ATOM 1581 N N . ASN A 1 200 ? 7.981 -6.765 7.161 1.00 95.56 200 ASN A N 1
ATOM 1582 C CA . ASN A 1 200 ? 8.656 -7.957 7.686 1.00 95.56 200 ASN A CA 1
ATOM 1583 C C . ASN A 1 200 ? 7.755 -9.202 7.613 1.00 95.56 200 ASN A C 1
ATOM 1585 O O . ASN A 1 200 ? 6.524 -9.068 7.676 1.00 95.56 200 ASN A O 1
ATOM 1589 N N . PRO A 1 201 ? 8.335 -10.414 7.559 1.00 95.44 201 PRO A N 1
ATOM 1590 C CA . PRO A 1 201 ? 7.658 -11.635 8.001 1.00 95.44 201 PRO A CA 1
ATOM 1591 C C . PRO A 1 201 ? 7.178 -11.490 9.455 1.00 95.44 201 PRO A C 1
ATOM 1593 O O . PRO A 1 201 ? 7.868 -10.863 10.255 1.00 95.44 201 PRO A O 1
ATOM 1596 N N . GLU A 1 202 ? 6.004 -12.023 9.815 1.00 90.12 202 GLU A N 1
ATOM 1597 C CA . GLU A 1 202 ? 5.305 -11.638 11.061 1.00 90.12 202 GLU A CA 1
ATOM 1598 C C . GLU A 1 202 ? 6.101 -11.851 12.364 1.00 90.12 202 GLU A C 1
ATOM 1600 O O . GLU A 1 202 ? 5.905 -11.092 13.309 1.00 90.12 202 GLU A O 1
ATOM 1605 N N . SER A 1 203 ? 7.026 -12.808 12.406 1.00 89.44 203 SER A N 1
ATOM 1606 C CA . SER A 1 203 ? 7.871 -13.093 13.574 1.00 89.44 203 SER A CA 1
ATOM 1607 C C . SER A 1 203 ? 9.214 -12.352 13.599 1.00 89.44 203 SER A C 1
ATOM 1609 O O . SER A 1 203 ? 9.958 -12.480 14.566 1.00 89.44 203 SER A O 1
ATOM 1611 N N . LEU A 1 204 ? 9.552 -11.603 12.548 1.00 93.81 204 LEU A N 1
ATOM 1612 C CA . LEU A 1 204 ? 10.823 -10.885 12.429 1.00 93.81 204 LEU A CA 1
ATOM 1613 C C . LEU A 1 204 ? 10.650 -9.389 12.716 1.00 93.81 204 LEU A C 1
ATOM 1615 O O . LEU A 1 204 ? 9.548 -8.863 12.539 1.00 93.81 204 LEU A O 1
ATOM 1619 N N . PRO A 1 205 ? 11.713 -8.670 13.117 1.00 93.00 205 PRO A N 1
ATOM 1620 C CA . PRO A 1 205 ? 11.631 -7.227 13.298 1.00 93.00 205 PRO A CA 1
ATOM 1621 C C . PRO A 1 205 ? 11.284 -6.517 11.975 1.00 93.00 205 PRO A C 1
ATOM 1623 O O . PRO A 1 205 ? 11.779 -6.924 10.914 1.00 93.00 205 PRO A O 1
ATOM 1626 N N . PRO A 1 206 ? 10.456 -5.453 12.016 1.00 92.25 206 PRO A N 1
ATOM 1627 C CA . PRO A 1 206 ? 10.221 -4.565 10.879 1.00 92.25 206 PRO A CA 1
ATOM 1628 C C . PRO A 1 206 ? 11.530 -4.089 10.254 1.00 92.25 206 PRO A C 1
ATOM 1630 O O . PRO A 1 206 ? 12.439 -3.676 10.973 1.00 92.25 206 PRO A O 1
ATOM 1633 N N . ALA A 1 207 ? 11.620 -4.120 8.923 1.00 91.06 207 ALA A N 1
ATOM 1634 C CA . ALA A 1 207 ? 12.762 -3.540 8.231 1.00 91.06 207 ALA A CA 1
ATOM 1635 C C . ALA A 1 207 ? 12.842 -2.033 8.519 1.00 91.06 207 ALA A C 1
ATOM 1637 O O . ALA A 1 207 ? 11.860 -1.312 8.336 1.00 91.06 207 ALA A O 1
ATOM 1638 N N . LYS A 1 208 ? 14.018 -1.556 8.926 1.00 86.50 208 LYS A N 1
ATOM 1639 C CA . LYS A 1 208 ? 14.318 -0.129 9.111 1.00 86.50 208 LYS A CA 1
ATOM 1640 C C . LYS A 1 208 ? 14.839 0.511 7.831 1.00 86.50 208 LYS A C 1
ATOM 1642 O O . LYS A 1 208 ? 14.794 1.731 7.682 1.00 86.50 208 LYS A O 1
ATOM 1647 N N . THR A 1 209 ? 15.344 -0.288 6.895 1.00 86.31 209 THR A N 1
ATOM 1648 C CA . THR A 1 209 ? 15.918 0.176 5.626 1.00 86.31 209 THR A CA 1
ATOM 1649 C C . THR A 1 209 ? 15.369 -0.608 4.438 1.00 86.31 209 THR A C 1
ATOM 1651 O O . THR A 1 209 ? 14.966 -1.764 4.566 1.00 86.31 209 THR A O 1
ATOM 1654 N N . LEU A 1 210 ? 15.408 -0.014 3.238 1.00 87.69 210 LEU A N 1
ATOM 1655 C CA . LEU A 1 210 ? 15.087 -0.752 2.011 1.00 87.69 210 LEU A CA 1
ATOM 1656 C C . LEU A 1 210 ? 16.038 -1.931 1.780 1.00 87.69 210 LEU A C 1
ATOM 1658 O O . LEU A 1 210 ? 15.628 -2.935 1.209 1.00 87.69 210 LEU A O 1
ATOM 1662 N N . SER A 1 211 ? 17.292 -1.826 2.226 1.00 89.75 211 SER A N 1
ATOM 1663 C CA . SER A 1 211 ? 18.260 -2.923 2.142 1.00 89.75 211 SER A CA 1
ATOM 1664 C C . SER A 1 211 ? 17.810 -4.126 2.976 1.00 89.75 211 SER A C 1
ATOM 1666 O O . SER A 1 211 ? 17.784 -5.250 2.478 1.00 89.75 211 SER A O 1
ATOM 1668 N N . GLU A 1 212 ? 17.362 -3.899 4.213 1.00 92.94 212 GLU A N 1
ATOM 1669 C CA . G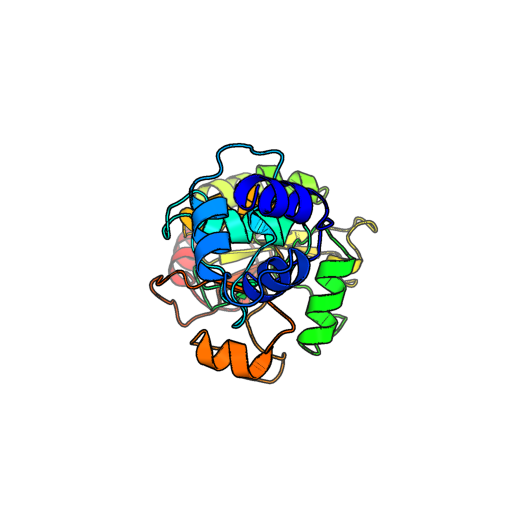LU A 1 212 ? 16.762 -4.949 5.048 1.00 92.94 212 GLU A CA 1
ATOM 1670 C C . GLU A 1 212 ? 15.481 -5.510 4.430 1.00 92.94 212 GLU A C 1
ATOM 1672 O O . GLU A 1 212 ? 15.327 -6.726 4.336 1.00 92.94 212 GLU A O 1
ATOM 1677 N N . ALA A 1 213 ? 14.594 -4.650 3.924 1.00 93.88 213 ALA A N 1
ATOM 1678 C CA . ALA A 1 213 ? 13.376 -5.110 3.265 1.00 93.88 213 ALA A CA 1
ATOM 1679 C C . ALA A 1 213 ? 13.676 -5.973 2.026 1.00 93.88 213 ALA A C 1
ATOM 1681 O O . ALA A 1 213 ? 12.977 -6.957 1.779 1.00 93.88 213 ALA A O 1
ATOM 1682 N N . LYS A 1 214 ? 14.741 -5.656 1.276 1.00 94.88 214 LYS A N 1
ATOM 1683 C CA . LYS A 1 214 ? 15.214 -6.473 0.150 1.00 94.88 214 LYS A CA 1
ATOM 1684 C C . LYS A 1 214 ? 15.683 -7.857 0.586 1.00 94.88 214 LYS A C 1
ATOM 1686 O O . LYS A 1 214 ? 15.445 -8.808 -0.153 1.00 94.88 214 LYS A O 1
ATOM 1691 N N . LYS A 1 215 ? 16.279 -7.995 1.777 1.00 96.00 215 LYS A N 1
ATOM 1692 C CA . LYS A 1 215 ? 16.619 -9.313 2.346 1.00 96.00 215 LYS A CA 1
ATOM 1693 C C . LYS A 1 215 ? 15.367 -10.138 2.650 1.00 96.00 215 LYS A C 1
ATOM 1695 O O . LYS A 1 215 ? 15.395 -11.351 2.484 1.00 96.00 215 LYS A O 1
ATOM 1700 N N . TYR A 1 216 ? 14.270 -9.496 3.059 1.00 96.12 216 TYR A N 1
ATOM 1701 C CA . TYR A 1 216 ? 13.013 -10.190 3.353 1.00 96.12 216 TYR A CA 1
ATOM 1702 C C . TYR A 1 216 ? 12.213 -10.579 2.113 1.00 96.12 216 TYR A C 1
ATOM 1704 O O . TYR A 1 216 ? 11.671 -11.681 2.060 1.00 96.12 216 TYR A O 1
ATOM 1712 N N . PHE A 1 217 ? 12.089 -9.677 1.139 1.00 96.69 217 PHE A N 1
ATOM 1713 C CA . PHE A 1 217 ? 11.099 -9.835 0.071 1.00 96.69 217 PHE A CA 1
ATOM 1714 C C . PHE A 1 217 ? 11.700 -9.996 -1.329 1.00 96.69 217 PHE A C 1
ATOM 1716 O O . PHE A 1 217 ? 10.996 -10.451 -2.235 1.00 96.69 217 PHE A O 1
ATOM 1723 N N . ALA A 1 218 ? 12.987 -9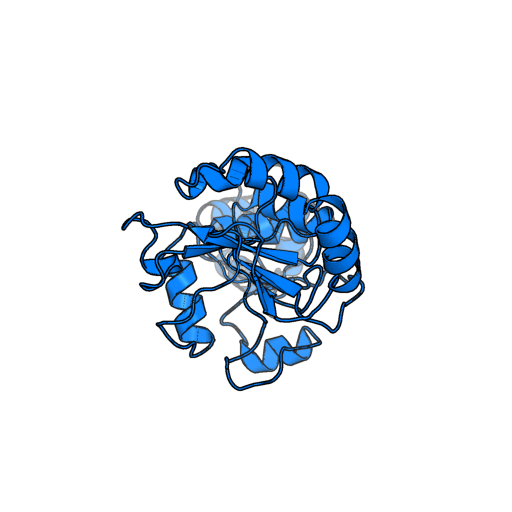.681 -1.513 1.00 94.94 218 ALA A N 1
ATOM 1724 C CA . ALA A 1 218 ? 13.720 -9.804 -2.773 1.00 94.94 218 ALA A CA 1
ATOM 1725 C C . ALA A 1 218 ? 12.899 -9.318 -3.990 1.00 94.94 218 ALA A C 1
ATOM 1727 O O . ALA A 1 218 ? 12.382 -8.203 -3.980 1.00 94.94 218 ALA A O 1
ATOM 1728 N N . ALA A 1 219 ? 12.753 -10.145 -5.027 1.00 94.81 219 ALA A N 1
ATOM 1729 C CA . ALA A 1 219 ? 12.014 -9.833 -6.253 1.00 94.81 219 ALA A CA 1
ATOM 1730 C C . ALA A 1 219 ? 10.478 -9.921 -6.123 1.00 94.81 219 ALA A C 1
ATOM 1732 O O . ALA A 1 219 ? 9.763 -9.664 -7.090 1.00 94.81 219 ALA A O 1
ATOM 1733 N N . SER A 1 220 ? 9.950 -10.307 -4.957 1.00 96.25 220 SER A N 1
ATOM 1734 C CA . SER A 1 220 ? 8.507 -10.541 -4.765 1.00 96.25 220 SER A CA 1
ATOM 1735 C C . SER A 1 220 ? 7.694 -9.248 -4.664 1.00 96.25 220 SER A C 1
ATOM 1737 O O . SER A 1 220 ? 6.465 -9.277 -4.747 1.00 96.25 220 SER A O 1
ATOM 1739 N N . VAL A 1 221 ? 8.371 -8.122 -4.437 1.00 98.00 221 VAL A N 1
ATOM 1740 C CA . VAL A 1 221 ? 7.785 -6.794 -4.234 1.00 98.00 221 VAL A CA 1
ATOM 1741 C C . VAL A 1 221 ? 8.647 -5.746 -4.928 1.00 98.00 221 VAL A C 1
ATOM 1743 O O . VAL A 1 221 ? 9.816 -5.978 -5.237 1.00 98.00 221 VAL A O 1
ATOM 1746 N N . LEU A 1 222 ? 8.068 -4.575 -5.155 1.00 98.25 222 LEU A N 1
ATOM 1747 C CA . LEU A 1 222 ? 8.799 -3.391 -5.586 1.00 98.25 222 LEU A CA 1
ATOM 1748 C C . LEU A 1 222 ? 9.190 -2.544 -4.374 1.00 98.25 222 LEU A C 1
ATOM 1750 O O . LEU A 1 222 ? 8.601 -2.667 -3.303 1.00 98.25 222 LEU A O 1
ATOM 1754 N N . TYR A 1 223 ? 10.162 -1.656 -4.552 1.00 97.25 223 TYR A N 1
ATOM 1755 C CA . TYR A 1 223 ? 10.675 -0.807 -3.477 1.00 97.25 223 TYR A CA 1
ATOM 1756 C C . TYR A 1 223 ? 10.597 0.654 -3.884 1.00 97.25 223 TYR A C 1
ATOM 1758 O O . TYR A 1 223 ? 11.057 1.020 -4.966 1.00 97.25 223 TYR A O 1
ATOM 1766 N N . LEU A 1 224 ? 10.048 1.489 -3.013 1.00 95.44 224 LEU A N 1
ATOM 1767 C CA . LEU A 1 224 ? 10.021 2.933 -3.175 1.00 95.44 224 LEU A CA 1
ATOM 1768 C C . LEU A 1 224 ? 10.887 3.566 -2.091 1.00 95.44 224 LEU A C 1
ATOM 1770 O O . LEU A 1 224 ? 10.622 3.395 -0.904 1.00 95.44 224 LEU A O 1
ATOM 1774 N N . ASP A 1 225 ? 11.915 4.292 -2.517 1.00 88.25 225 ASP A N 1
ATOM 1775 C CA . ASP A 1 225 ? 12.731 5.105 -1.622 1.00 88.25 225 ASP A CA 1
ATOM 1776 C C . ASP A 1 225 ? 12.128 6.500 -1.527 1.00 88.25 225 ASP A C 1
ATOM 1778 O O . ASP A 1 225 ? 12.095 7.237 -2.515 1.00 88.25 225 ASP A O 1
ATOM 1782 N N . TRP A 1 226 ? 11.596 6.820 -0.352 1.00 74.44 226 TRP A N 1
ATOM 1783 C CA . TRP A 1 226 ? 10.926 8.087 -0.091 1.00 74.44 226 TRP A CA 1
ATOM 1784 C C . TRP A 1 226 ? 11.830 9.091 0.630 1.00 74.44 226 TRP A C 1
ATOM 1786 O O . TRP A 1 226 ? 11.495 10.269 0.695 1.00 74.44 226 TRP A O 1
ATOM 1796 N N . GLN A 1 227 ? 12.968 8.643 1.175 1.00 70.25 227 GLN A N 1
ATOM 1797 C CA . GLN A 1 227 ? 13.864 9.457 2.008 1.00 70.25 227 GLN A CA 1
ATOM 1798 C C . GLN A 1 227 ? 13.145 10.226 3.137 1.00 70.25 227 GLN A C 1
ATOM 1800 O O . GLN A 1 227 ? 13.593 11.288 3.566 1.00 70.25 227 GLN A O 1
ATOM 1805 N N . ASN A 1 228 ? 12.014 9.710 3.628 1.00 67.81 228 ASN A N 1
ATOM 1806 C CA . ASN A 1 228 ? 11.239 10.377 4.669 1.00 67.81 228 ASN A CA 1
ATOM 1807 C C . ASN A 1 228 ? 11.902 10.219 6.044 1.00 67.81 228 ASN A C 1
ATOM 1809 O O . ASN A 1 228 ? 12.584 9.226 6.314 1.00 67.81 228 ASN A O 1
ATOM 1813 N N . LYS A 1 229 ? 11.646 11.175 6.953 1.00 66.06 229 LYS A N 1
ATOM 1814 C CA . L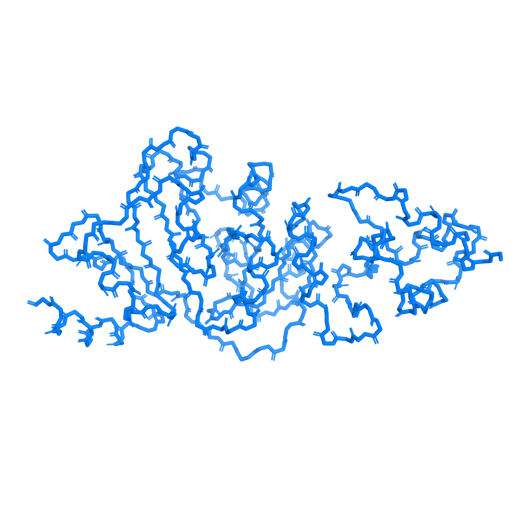YS A 1 229 ? 11.968 10.994 8.376 1.00 66.06 229 LYS A CA 1
ATOM 1815 C C . LYS A 1 229 ? 11.187 9.798 8.912 1.00 66.06 229 LYS A C 1
ATOM 1817 O O . LYS A 1 229 ? 9.967 9.739 8.779 1.00 66.06 229 LYS A O 1
ATOM 1822 N N . LYS A 1 230 ? 11.911 8.861 9.516 1.00 63.78 230 LYS A N 1
ATOM 1823 C CA . LYS A 1 230 ? 11.353 7.625 10.059 1.00 63.78 230 LYS A CA 1
ATOM 1824 C C . LYS A 1 230 ? 10.885 7.856 11.487 1.00 63.78 230 LYS A C 1
ATOM 1826 O O . LYS A 1 230 ? 11.588 8.484 12.271 1.00 63.78 230 LYS A O 1
ATOM 1831 N N . GLU A 1 231 ? 9.707 7.336 11.792 1.00 68.31 231 GLU A N 1
ATOM 1832 C CA . GLU A 1 231 ? 9.217 7.156 13.154 1.00 68.31 231 GLU A CA 1
ATOM 1833 C C . GLU A 1 231 ? 9.496 5.704 13.556 1.00 68.31 231 GLU A C 1
ATOM 1835 O O . GLU A 1 231 ? 9.307 4.780 12.760 1.00 68.31 231 GLU A O 1
ATOM 1840 N N . GLU A 1 232 ? 9.974 5.486 14.777 1.00 74.06 232 GLU A N 1
ATOM 1841 C CA . GLU A 1 232 ? 10.386 4.151 15.225 1.00 74.06 232 GLU A CA 1
ATOM 1842 C C . GLU A 1 232 ? 9.227 3.352 15.826 1.00 74.06 232 GLU A C 1
ATOM 1844 O O . GLU A 1 232 ? 9.318 2.133 15.989 1.00 74.06 232 GLU A O 1
ATOM 1849 N N . GLN A 1 233 ? 8.115 4.021 16.128 1.00 87.00 233 GLN A N 1
ATOM 1850 C CA . GLN A 1 233 ? 6.969 3.403 16.775 1.00 87.00 233 GLN A CA 1
ATOM 1851 C C . GLN A 1 233 ? 5.839 3.092 15.793 1.00 87.00 233 GLN A C 1
ATOM 1853 O O . GLN A 1 233 ? 5.482 3.864 14.900 1.00 87.00 233 GLN A O 1
ATOM 1858 N N . ALA A 1 234 ? 5.207 1.936 15.998 1.00 92.00 234 ALA A N 1
ATOM 1859 C CA . ALA A 1 234 ? 3.936 1.640 15.356 1.00 92.00 234 ALA A CA 1
ATOM 1860 C C . ALA A 1 234 ? 2.846 2.596 15.881 1.00 92.00 234 ALA A C 1
ATOM 1862 O O . ALA A 1 234 ? 2.942 3.102 16.994 1.00 92.00 234 ALA A O 1
ATOM 1863 N N . SER A 1 235 ? 1.779 2.817 15.113 1.00 94.88 235 SER A N 1
ATOM 1864 C CA . SER A 1 235 ? 0.684 3.706 15.529 1.00 94.88 235 SER A CA 1
ATOM 1865 C C . SER A 1 235 ? 0.011 3.271 16.830 1.00 94.88 235 SER A C 1
ATOM 1867 O O . SER A 1 235 ? -0.162 2.070 17.073 1.00 94.88 235 SER A O 1
ATOM 1869 N N . THR A 1 236 ? -0.491 4.229 17.602 1.00 97.44 236 THR A N 1
ATOM 1870 C CA . THR A 1 236 ? -1.505 3.939 18.627 1.00 97.44 236 THR A CA 1
ATOM 1871 C C . THR A 1 236 ? -2.730 3.283 17.973 1.00 97.44 236 THR A C 1
ATOM 1873 O O . THR A 1 236 ? -3.047 3.589 16.821 1.00 97.44 236 THR A O 1
ATOM 1876 N N . ILE A 1 237 ? -3.386 2.337 18.655 1.00 98.06 237 ILE A N 1
ATOM 1877 C CA . ILE A 1 237 ? -4.630 1.701 18.184 1.00 98.06 237 ILE A CA 1
ATOM 1878 C C . ILE A 1 237 ? -5.717 1.880 19.236 1.00 98.06 237 ILE A C 1
ATOM 1880 O O . ILE A 1 237 ? -5.515 1.518 20.397 1.00 98.06 237 ILE A O 1
ATOM 1884 N N . VAL A 1 238 ? -6.868 2.391 18.807 1.00 98.12 238 VAL A N 1
ATOM 1885 C CA . VAL A 1 238 ? -8.046 2.617 19.652 1.00 98.12 238 VAL A CA 1
ATOM 1886 C C . VAL A 1 238 ? -9.274 1.969 19.026 1.00 98.12 238 VAL A C 1
ATOM 1888 O O . VAL A 1 238 ? -9.413 1.939 17.807 1.00 98.12 238 VAL A O 1
ATOM 1891 N N . ASP A 1 239 ? -10.163 1.425 19.840 1.00 98.25 239 ASP A N 1
ATOM 1892 C CA . ASP A 1 239 ? -11.409 0.811 19.401 1.00 98.25 239 ASP A CA 1
ATOM 1893 C C . ASP A 1 239 ? -12.571 1.785 19.590 1.00 98.25 239 ASP A C 1
ATOM 1895 O O . ASP A 1 239 ? -12.861 2.202 20.713 1.00 98.25 239 ASP A O 1
ATOM 1899 N N . LEU A 1 240 ? -13.217 2.158 18.482 1.00 97.62 240 LEU A N 1
ATOM 1900 C CA . LEU A 1 240 ? -14.343 3.093 18.457 1.00 97.62 240 LEU A CA 1
ATOM 1901 C C . LEU A 1 240 ? -15.698 2.387 18.343 1.00 97.62 240 LEU A C 1
ATOM 1903 O O . LEU A 1 240 ? -16.712 3.047 18.111 1.00 97.62 240 LEU A O 1
ATOM 1907 N N . ARG A 1 241 ? -15.763 1.059 18.492 1.00 96.94 241 ARG A N 1
ATOM 1908 C CA . ARG A 1 241 ? -17.045 0.329 18.469 1.00 96.94 241 ARG A CA 1
ATOM 1909 C C . ARG A 1 241 ? -17.923 0.652 19.685 1.00 96.94 241 ARG A C 1
ATOM 1911 O O . ARG A 1 241 ? -19.148 0.578 19.583 1.00 96.94 241 ARG A O 1
ATOM 1918 N N . GLN A 1 242 ? -17.311 1.099 20.784 1.00 94.31 242 GLN A N 1
ATOM 1919 C CA . GLN A 1 242 ? -17.967 1.524 22.023 1.00 94.31 242 GLN A CA 1
ATOM 1920 C C . GLN A 1 242 ? -17.593 2.961 22.433 1.00 94.31 242 GLN A C 1
ATOM 1922 O O . GLN A 1 242 ? -16.592 3.508 21.969 1.00 94.31 242 GLN A O 1
ATOM 1927 N N . LYS A 1 243 ? -18.417 3.561 23.306 1.00 92.56 243 LYS A N 1
ATOM 1928 C CA . LYS A 1 243 ? -18.254 4.907 23.878 1.00 92.56 243 LYS A CA 1
ATOM 1929 C C . LYS A 1 243 ? -18.230 4.774 25.420 1.00 92.56 243 LYS A C 1
ATOM 1931 O O . LYS A 1 243 ? -19.240 4.315 25.949 1.00 92.56 243 LYS A O 1
ATOM 1936 N N . PRO A 1 244 ? -17.143 5.133 26.137 1.00 92.88 244 PRO A N 1
ATOM 1937 C CA . PRO A 1 244 ? -15.903 5.724 25.632 1.00 92.88 244 PRO A CA 1
ATOM 1938 C C . PRO A 1 244 ? -15.032 4.720 24.842 1.00 92.88 244 PRO A C 1
ATOM 1940 O O . PRO A 1 244 ? -15.124 3.510 25.070 1.00 92.88 244 PRO A O 1
ATOM 1943 N N . PRO A 1 245 ? -14.179 5.206 23.920 1.00 96.12 245 PRO A N 1
ATOM 1944 C CA . PRO A 1 245 ? -13.223 4.384 23.181 1.00 96.12 245 PRO A CA 1
ATOM 1945 C C . PRO A 1 245 ? -12.265 3.578 24.063 1.00 96.12 245 PRO A C 1
ATOM 1947 O O . PRO A 1 245 ? -11.790 4.069 25.087 1.00 96.12 245 PRO A O 1
ATOM 1950 N N . LEU A 1 246 ? -11.894 2.374 23.617 1.00 96.69 246 LEU A N 1
ATOM 1951 C CA . LEU A 1 246 ? -10.934 1.513 24.318 1.00 96.69 246 LEU A CA 1
ATOM 1952 C C . LEU A 1 246 ? -9.537 1.610 23.690 1.00 96.69 246 LEU A C 1
ATOM 1954 O O . LEU A 1 246 ? -9.373 1.438 22.485 1.00 96.69 246 LEU A O 1
ATOM 1958 N N . LEU A 1 247 ? -8.499 1.831 24.497 1.00 97.25 247 LEU A N 1
ATOM 1959 C CA . LEU A 1 247 ? -7.114 1.746 24.031 1.00 97.25 247 LEU A CA 1
ATOM 1960 C C . LEU A 1 247 ? -6.706 0.278 23.838 1.00 97.25 247 LEU A C 1
ATOM 1962 O O . LEU A 1 247 ? -6.695 -0.492 24.792 1.00 97.25 247 LEU A O 1
ATOM 1966 N N . ILE A 1 248 ? -6.301 -0.086 22.622 1.00 97.81 248 ILE A N 1
ATOM 1967 C CA . ILE A 1 248 ? -5.861 -1.448 22.277 1.00 97.81 248 ILE A CA 1
ATOM 1968 C C . ILE A 1 248 ? -4.336 -1.562 22.285 1.00 97.81 248 ILE A C 1
ATOM 1970 O O . ILE A 1 248 ? -3.782 -2.592 22.665 1.00 97.81 248 ILE A O 1
ATOM 1974 N N . ARG A 1 249 ? -3.631 -0.509 21.851 1.00 96.44 249 ARG A N 1
ATOM 1975 C CA . ARG A 1 249 ? -2.162 -0.482 21.820 1.00 96.44 249 ARG A CA 1
ATOM 1976 C C . ARG A 1 249 ? -1.632 0.940 21.957 1.00 96.44 249 ARG A C 1
ATOM 1978 O O . ARG A 1 249 ? -2.035 1.807 21.185 1.00 96.44 249 ARG A O 1
ATOM 1985 N N . LYS A 1 250 ? -0.665 1.148 22.856 1.00 96.88 250 LYS A N 1
ATOM 1986 C CA . LYS A 1 250 ? 0.147 2.376 22.928 1.00 96.88 250 LYS A CA 1
ATOM 1987 C C . LYS A 1 250 ? 1.184 2.406 21.802 1.00 96.88 250 LYS A C 1
ATOM 1989 O O . LYS A 1 250 ? 1.802 1.382 21.514 1.00 96.88 250 LYS A O 1
ATOM 1994 N N . GLY A 1 251 ? 1.372 3.560 21.173 1.00 95.06 251 GLY A N 1
ATOM 1995 C CA . GLY A 1 251 ? 2.367 3.757 20.122 1.00 95.06 251 GLY A CA 1
ATOM 1996 C C . GLY A 1 251 ? 2.538 5.233 19.778 1.00 95.06 251 GLY A C 1
ATOM 1997 O O . GLY A 1 251 ? 2.317 6.100 20.623 1.00 95.06 251 GLY A O 1
ATOM 1998 N N . ALA A 1 252 ? 2.873 5.528 18.524 1.00 94.00 252 ALA A N 1
ATOM 1999 C CA . ALA A 1 252 ? 2.988 6.903 18.046 1.00 94.00 252 ALA A CA 1
ATOM 2000 C C . ALA A 1 252 ? 1.690 7.704 18.291 1.00 94.00 252 ALA A C 1
ATOM 2002 O O . ALA A 1 252 ? 0.586 7.153 18.214 1.00 94.00 252 ALA A O 1
ATOM 2003 N N . ASP A 1 253 ? 1.838 8.996 18.598 1.00 94.69 253 ASP A N 1
ATOM 2004 C CA . ASP A 1 253 ? 0.765 9.939 18.952 1.00 94.69 253 ASP A CA 1
ATOM 2005 C C . ASP A 1 253 ? -0.105 9.523 20.170 1.00 94.69 253 ASP A C 1
ATOM 2007 O O . ASP A 1 253 ? -1.229 10.002 20.323 1.00 94.69 253 ASP A O 1
ATOM 2011 N N . PHE A 1 254 ? 0.390 8.661 21.073 1.00 95.56 254 PHE A N 1
ATOM 2012 C CA . PHE A 1 254 ? -0.365 8.261 22.274 1.00 95.56 254 PHE A CA 1
ATOM 2013 C C . PHE A 1 254 ? -0.691 9.440 23.211 1.00 95.56 254 PHE A C 1
ATOM 2015 O O . PHE A 1 254 ? -1.822 9.555 23.675 1.00 95.56 254 PHE A O 1
ATOM 2022 N N . GLU A 1 255 ? 0.249 10.361 23.433 1.00 93.00 255 GLU A N 1
ATOM 2023 C CA . GLU A 1 255 ? 0.011 11.569 24.245 1.00 93.00 255 GLU A CA 1
ATOM 2024 C C . GLU A 1 255 ? -1.084 12.460 23.633 1.00 93.00 255 GLU A C 1
ATOM 2026 O O . GLU A 1 255 ? -1.979 12.944 24.331 1.00 93.00 255 GLU A O 1
ATOM 2031 N N . LYS A 1 256 ? -1.084 12.603 22.296 1.00 91.38 256 LYS A N 1
ATOM 2032 C CA . LYS A 1 256 ? -2.148 13.304 21.558 1.00 91.38 256 LYS A CA 1
ATOM 2033 C C . LYS A 1 256 ? -3.502 12.643 21.820 1.00 91.38 256 LYS A C 1
ATOM 2035 O O . LYS A 1 256 ? -4.475 13.344 22.081 1.00 91.38 256 LYS A O 1
ATOM 2040 N N . TRP A 1 257 ? -3.562 11.310 21.794 1.00 94.31 257 TRP A N 1
ATOM 2041 C CA . TRP A 1 257 ? -4.771 10.557 22.134 1.00 94.31 257 TRP A CA 1
ATOM 2042 C C . TRP A 1 257 ? -5.241 10.799 23.578 1.00 94.31 257 TRP A C 1
ATOM 2044 O O . TRP A 1 257 ? -6.431 11.014 23.797 1.00 94.31 257 TRP A O 1
ATOM 2054 N N . GLN A 1 258 ? -4.334 10.810 24.559 1.00 92.06 258 GLN A N 1
ATOM 2055 C CA . GLN A 1 258 ? -4.694 11.053 25.962 1.00 92.06 258 GLN A CA 1
ATOM 2056 C C . GLN A 1 258 ? -5.263 12.455 26.187 1.00 92.06 258 GLN A C 1
ATOM 2058 O O . GLN A 1 258 ? -6.259 12.602 26.897 1.00 92.06 258 GLN A O 1
ATOM 2063 N N . HIS A 1 259 ? -4.654 13.477 25.582 1.00 88.44 259 HIS A N 1
ATOM 2064 C CA . HIS A 1 259 ? -5.177 14.841 25.639 1.00 88.44 259 HIS A CA 1
ATOM 2065 C C . HIS A 1 259 ? -6.558 14.934 24.979 1.00 88.44 259 HIS A C 1
ATOM 2067 O O . HIS A 1 259 ? -7.469 15.553 25.523 1.00 88.44 259 HIS A O 1
ATOM 2073 N N . PHE A 1 260 ? -6.727 14.259 23.841 1.00 86.12 260 PHE A N 1
ATOM 2074 C CA . PHE A 1 260 ? -7.983 14.235 23.103 1.00 86.12 260 PHE A CA 1
ATOM 2075 C C . PHE A 1 260 ? -9.121 13.580 23.897 1.00 86.12 260 PHE A C 1
ATOM 2077 O O . PHE A 1 260 ? -10.213 14.139 23.975 1.00 86.12 260 PHE A O 1
ATOM 2084 N N . LEU A 1 261 ? -8.862 12.432 24.536 1.00 86.69 261 LEU A N 1
ATOM 2085 C CA . LEU A 1 261 ? -9.856 11.726 25.348 1.00 86.69 261 LEU A CA 1
ATOM 2086 C C . LEU A 1 261 ? -10.419 12.596 26.474 1.00 86.69 261 LEU A C 1
ATOM 2088 O O . LEU A 1 261 ? -11.631 12.658 26.602 1.00 86.69 261 LEU A O 1
ATOM 2092 N N . LYS A 1 262 ? -9.560 13.298 27.229 1.00 85.88 262 LYS A N 1
ATOM 2093 C CA . LYS A 1 262 ? -9.972 14.171 28.348 1.00 85.88 262 LYS A CA 1
ATOM 2094 C C . LYS A 1 262 ? -10.862 15.343 27.928 1.00 85.88 262 LYS A C 1
ATOM 2096 O O . LYS A 1 262 ? -11.512 15.951 28.768 1.00 85.88 262 LYS A O 1
ATOM 2101 N N . ARG A 1 263 ? -10.797 15.735 26.654 1.00 84.75 263 ARG A N 1
ATOM 2102 C CA . ARG A 1 263 ? -11.571 16.850 26.101 1.00 84.75 263 ARG A CA 1
ATOM 2103 C C . ARG A 1 263 ? -12.919 16.387 25.543 1.00 84.75 263 ARG A C 1
ATOM 2105 O O . ARG A 1 263 ? -13.874 17.151 25.570 1.00 84.75 263 ARG A O 1
ATOM 2112 N N . PHE A 1 264 ? -12.977 15.170 25.001 1.00 82.06 264 PHE A N 1
ATOM 2113 C CA . PHE A 1 264 ? -14.159 14.614 24.331 1.00 82.06 264 PHE A CA 1
ATOM 2114 C C . PHE A 1 264 ? -15.082 13.797 25.247 1.00 82.06 264 PHE A C 1
ATOM 2116 O O . PHE A 1 264 ? -16.228 13.538 24.867 1.00 82.06 264 PHE A O 1
ATOM 2123 N N . PHE A 1 265 ? -14.577 13.352 26.399 1.00 81.81 265 PHE A N 1
ATOM 2124 C CA . PHE A 1 265 ? -15.247 12.471 27.358 1.00 81.81 265 PHE A CA 1
ATOM 2125 C C . PHE A 1 265 ? -14.927 12.898 28.784 1.00 81.81 265 PHE A C 1
ATOM 2127 O O . PHE A 1 265 ? -15.848 12.777 29.618 1.00 81.81 265 PHE A O 1
#

Foldseek 3Di:
DVLVLLQVQQLPQDQLAAEELQRSCVVSVRNPCSVVSVVSQLCDPPPSRLSLRYDHPQLAQADHNNDRLCSLLSVLSNLLSLAWEFEAALAATWGKHALLDLVSLVLVCVLLVHDLQDAFEKEALDPVLVVVQVDDDDPLRCVLDVVLPPFLEKEKGAHQDPSNCSHNVPVRIHIYHHHPDNVVSVSCVSNPMMGTDALHNPPDDGDRDVVVSCVRQPPRHHYYYPVDDYHHWHGWYWYPHDPPIHGPDDTGCNVVVVVSSVVSD

Secondary structure (DSSP, 8-state):
-HHHHHHHHHHTSPTT--EEHHHHHHHTT-TT-HHHHHHHHHT---TTS-GGGEE-TTSB---BTTBGGGHHHHHHHHHHTT--EEE--SSS-EEEEETT-HHHHHHHHHHHT--TT---EEE-SSGGGGGGGT-PPPHHHHHHHHHH-SSSEEEEEE---GGGHHHHTTSSEEEEE--S-HHHHHHHHHH-SEE--BSS-TTSPPPSSHHHHHHHHGGGSEE----PPPP-SPBEEEE-SSSSPEEEE--BTHHHHHHHHHHH-

Radius of gyration: 19.87 Å; chains: 1; bounding box: 44×33×64 Å

Sequence (265 aa):
MFREEVLNFVKKIPKGKVLTYKEVAAAVGSPRAYRAVARVLAQNKDLRVPCHRVVRSDFLIAGYKGSRELAWQKAALLLKEGLLVVADTDTLPGLLGSALNPGTVARIYKLRKRNPQKPMIILIDSLLSLKDFEIDLKSWQRELLSELWPARISVILECRSPRFEYLHRGSNSLVFRIPADQRLRQMITLSGPLVAPSANPESLPPAKTLSEAKKYFAASVLYLDWQNKKEEQASTIVDLRQKPPLLIRKGADFEKWQHFLKRFF